Protein AF-A0A267GXV2-F1 (afdb_monomer)

Solvent-accessible surface area (backbone atoms only — not comparable to full-atom values): 11855 Å² total; per-residue (Å²): 134,83,80,83,82,77,79,74,72,78,73,69,56,73,48,75,49,72,76,32,53,48,30,60,59,38,65,66,30,45,84,87,48,94,64,80,47,69,50,35,26,52,68,91,84,60,95,64,67,27,27,25,36,36,41,34,26,44,63,86,37,47,73,81,52,65,47,65,36,37,34,42,35,37,40,15,23,95,86,63,39,78,36,57,37,31,38,44,43,67,56,37,55,90,31,26,37,51,48,77,44,62,49,78,67,42,74,47,96,87,57,31,30,25,42,80,49,68,46,56,66,28,24,48,32,43,61,57,84,44,68,66,50,38,44,52,34,40,50,56,49,59,73,66,72,72,64,96,84,43,79,88,49,61,87,48,39,55,66,45,47,70,74,39,58,68,56,76,59,38,43,21,45,39,40,35,43,37,48,96,87,50,74,52,73,53,75,43,71,37,30,58,31,82,68,95,71,57,59,78,66,78,73,80,80,128

InterPro domains:
  IPR008967 p53-like transcription factor, DNA-binding domain superfamily [SSF49417] (17-177)
  IPR037059 Rel homology domain (RHD), DNA-binding domain superfamily [G3DSA:2.60.40.340] (16-194)

Mean predicted aligned error: 10.22 Å

Structure (mmCIF, N/CA/C/O backbone):
data_AF-A0A267GXV2-F1
#
_entry.id   AF-A0A267GXV2-F1
#
loop_
_atom_site.group_PDB
_atom_site.id
_atom_site.type_symbol
_atom_site.label_atom_id
_atom_site.label_alt_id
_atom_site.label_comp_id
_atom_site.label_asym_id
_atom_site.label_entity_id
_atom_site.label_seq_id
_atom_site.pdbx_PDB_ins_code
_atom_site.Cartn_x
_atom_site.Cartn_y
_atom_site.Cartn_z
_atom_site.occupancy
_atom_site.B_iso_or_equiv
_atom_site.auth_seq_id
_atom_site.auth_comp_id
_atom_site.auth_asym_id
_atom_site.auth_atom_id
_atom_site.pdbx_PDB_model_num
ATOM 1 N N . CYS A 1 1 ? 51.799 -1.917 -23.546 1.00 37.25 1 CYS A N 1
ATOM 2 C CA . CYS A 1 1 ? 50.917 -1.245 -22.573 1.00 37.25 1 CYS A CA 1
ATOM 3 C C . CYS A 1 1 ? 49.484 -1.433 -23.043 1.00 37.25 1 CYS A C 1
ATOM 5 O O . CYS A 1 1 ? 49.212 -1.026 -24.169 1.00 37.25 1 CYS A O 1
ATOM 7 N N . PRO A 1 2 ? 48.624 -2.137 -22.291 1.00 32.97 2 PRO A N 1
ATOM 8 C CA . PRO A 1 2 ? 47.222 -2.269 -22.666 1.00 32.97 2 PRO A CA 1
ATOM 9 C C . PRO A 1 2 ? 46.494 -0.937 -22.406 1.00 32.97 2 PRO A C 1
ATOM 11 O O . PRO A 1 2 ? 46.961 -0.161 -21.571 1.00 32.97 2 PRO A O 1
ATOM 14 N N . PRO A 1 3 ? 45.395 -0.651 -23.123 1.00 39.22 3 PRO A N 1
ATOM 15 C CA . PRO A 1 3 ? 44.583 0.525 -22.860 1.00 39.22 3 PRO A CA 1
ATOM 16 C C . PRO A 1 3 ? 43.823 0.343 -21.544 1.00 39.22 3 PRO A C 1
ATOM 18 O O . PRO A 1 3 ? 43.366 -0.755 -21.219 1.00 39.22 3 PRO A O 1
ATOM 21 N N . ASP A 1 4 ? 43.722 1.435 -20.794 1.00 35.53 4 ASP A N 1
ATOM 22 C CA . ASP A 1 4 ? 43.032 1.523 -19.517 1.00 35.53 4 ASP A CA 1
ATOM 23 C C . ASP A 1 4 ? 41.589 1.029 -19.633 1.00 35.53 4 ASP A C 1
ATOM 25 O O . ASP A 1 4 ? 40.742 1.611 -20.312 1.00 35.53 4 ASP A O 1
ATOM 29 N N . ASN A 1 5 ? 41.320 -0.070 -18.937 1.00 35.38 5 ASN A N 1
ATOM 30 C CA . ASN A 1 5 ? 40.005 -0.665 -18.805 1.00 35.38 5 ASN A CA 1
ATOM 31 C C . ASN A 1 5 ? 39.211 0.178 -17.793 1.00 35.38 5 ASN A C 1
ATOM 33 O O . ASN A 1 5 ? 39.092 -0.175 -16.618 1.00 35.38 5 ASN A O 1
ATOM 37 N N . GLN A 1 6 ? 38.717 1.341 -18.228 1.00 33.53 6 GLN A N 1
ATOM 38 C CA . GLN A 1 6 ? 37.704 2.076 -17.479 1.00 33.53 6 GLN A CA 1
ATOM 39 C C . GLN A 1 6 ? 36.430 1.233 -17.487 1.00 33.53 6 GLN A C 1
ATOM 41 O O . GLN A 1 6 ? 35.645 1.247 -18.432 1.00 33.53 6 GLN A O 1
ATOM 46 N N . SER A 1 7 ? 36.250 0.468 -16.413 1.00 36.25 7 SER A N 1
ATOM 47 C CA . SER A 1 7 ? 34.971 -0.095 -16.008 1.00 36.25 7 SER A CA 1
ATOM 48 C C . SER A 1 7 ? 33.976 1.057 -15.833 1.00 36.25 7 SER A C 1
ATOM 50 O O . SER A 1 7 ? 33.805 1.574 -14.729 1.00 36.25 7 SER A O 1
ATOM 52 N N . MET A 1 8 ? 33.319 1.468 -16.920 1.00 31.91 8 MET A N 1
ATOM 53 C CA . MET A 1 8 ? 32.050 2.177 -16.840 1.00 31.91 8 MET A CA 1
ATOM 54 C C . MET A 1 8 ? 31.045 1.186 -16.262 1.00 31.91 8 MET A C 1
ATOM 56 O O . MET A 1 8 ? 30.417 0.411 -16.979 1.00 31.91 8 MET A O 1
ATOM 60 N N . THR A 1 9 ? 30.923 1.171 -14.939 1.00 40.56 9 THR A N 1
ATOM 61 C CA . THR A 1 9 ? 29.718 0.673 -14.294 1.00 40.56 9 THR A CA 1
ATOM 62 C C . THR A 1 9 ? 28.580 1.532 -14.828 1.00 40.56 9 THR A C 1
ATOM 64 O O . THR A 1 9 ? 28.422 2.681 -14.422 1.00 40.56 9 THR A O 1
ATOM 67 N N . ALA A 1 10 ? 27.824 1.010 -15.796 1.00 44.69 10 ALA A N 1
ATOM 68 C CA . ALA A 1 10 ? 26.543 1.584 -16.170 1.00 44.69 10 ALA A CA 1
ATOM 69 C C . ALA A 1 10 ? 25.700 1.614 -14.890 1.00 44.69 10 ALA A C 1
ATOM 71 O O . ALA A 1 10 ? 25.227 0.581 -14.416 1.00 44.69 10 ALA A O 1
ATOM 72 N N . GLN A 1 11 ? 25.623 2.778 -14.246 1.00 54.78 11 GLN A N 1
ATOM 73 C CA . GLN A 1 11 ? 24.769 2.965 -13.087 1.00 54.78 11 GLN A CA 1
ATOM 74 C C . GLN A 1 11 ? 23.338 2.835 -13.591 1.00 54.78 11 GLN A C 1
ATOM 76 O O . GLN A 1 11 ? 22.853 3.711 -14.298 1.00 54.78 11 GLN A O 1
ATOM 81 N N . CYS A 1 12 ? 22.686 1.723 -13.253 1.00 59.44 12 CYS A N 1
ATOM 82 C CA . CYS A 1 12 ? 21.272 1.517 -13.526 1.00 59.44 12 CYS A CA 1
ATOM 83 C C . CYS A 1 12 ? 20.484 2.663 -12.870 1.00 59.44 12 CYS A C 1
ATOM 85 O O . CYS A 1 12 ? 20.382 2.732 -11.641 1.00 59.44 12 CYS A O 1
ATOM 87 N N . GLN A 1 13 ? 19.980 3.599 -13.677 1.00 70.75 13 GLN A N 1
ATOM 88 C CA . GLN A 1 13 ? 19.189 4.727 -13.186 1.00 70.75 13 GLN A CA 1
ATOM 89 C C . GLN A 1 13 ? 17.736 4.282 -13.016 1.00 70.75 13 GLN A C 1
ATOM 91 O O . GLN A 1 13 ? 16.914 4.374 -13.928 1.00 70.75 13 GLN A O 1
ATOM 96 N N . LEU A 1 14 ? 17.427 3.753 -11.834 1.00 77.75 14 LEU A N 1
ATOM 97 C CA . LEU A 1 14 ? 16.064 3.448 -11.410 1.00 77.75 14 LEU A CA 1
ATOM 98 C C . LEU A 1 14 ? 15.396 4.691 -10.819 1.00 77.75 14 LEU A C 1
ATOM 100 O O . LEU A 1 14 ? 15.947 5.354 -9.942 1.00 77.75 14 LEU A O 1
ATOM 104 N N . SER A 1 15 ? 14.175 4.976 -11.262 1.00 83.19 15 SER A N 1
ATOM 105 C CA . SER A 1 15 ? 13.323 6.029 -10.716 1.00 83.19 15 SER A CA 1
ATOM 106 C C . SER A 1 15 ? 11.963 5.448 -10.353 1.00 83.19 15 SER A C 1
ATOM 108 O O . SER A 1 15 ? 11.255 4.929 -11.216 1.00 83.19 15 SER A O 1
ATOM 110 N N . ALA A 1 16 ? 11.595 5.541 -9.076 1.00 84.81 16 ALA A N 1
ATOM 111 C CA . ALA A 1 16 ? 10.280 5.155 -8.581 1.00 84.81 16 ALA A CA 1
ATOM 112 C C . ALA A 1 16 ? 9.486 6.394 -8.157 1.00 84.81 16 ALA A C 1
ATOM 114 O O . ALA A 1 16 ? 10.040 7.316 -7.552 1.00 84.81 16 ALA A O 1
ATOM 115 N N . SER A 1 17 ? 8.192 6.425 -8.461 1.00 85.62 17 SER A N 1
ATOM 116 C CA . SER A 1 17 ? 7.311 7.532 -8.089 1.00 85.62 17 SER A CA 1
ATOM 117 C C . SER A 1 17 ? 5.854 7.092 -7.975 1.00 85.62 17 SER A C 1
ATOM 119 O O . SER A 1 17 ? 5.443 6.066 -8.510 1.00 85.62 17 SER A O 1
ATOM 121 N N . ILE A 1 18 ? 5.046 7.887 -7.276 1.00 86.44 18 ILE A N 1
ATOM 122 C CA . ILE A 1 18 ? 3.590 7.714 -7.260 1.00 86.44 18 ILE A CA 1
ATOM 123 C C . ILE A 1 18 ? 3.015 8.586 -8.363 1.00 86.44 18 ILE A C 1
ATOM 125 O O . ILE A 1 18 ? 3.149 9.809 -8.315 1.00 86.44 18 ILE A O 1
ATOM 129 N N . VAL A 1 19 ? 2.371 7.949 -9.335 1.00 87.06 19 VAL A N 1
ATOM 130 C CA . VAL A 1 19 ? 1.716 8.621 -10.462 1.00 87.06 19 VAL A CA 1
ATOM 131 C C . VAL A 1 19 ? 0.350 9.138 -10.026 1.00 87.06 19 VAL A C 1
ATOM 133 O O . VAL A 1 19 ? 0.030 10.311 -10.214 1.00 87.06 19 VAL A O 1
ATOM 136 N N . ASP A 1 20 ? -0.419 8.278 -9.359 1.00 88.31 20 ASP A N 1
ATOM 137 C CA . ASP A 1 20 ? -1.758 8.589 -8.876 1.00 88.31 20 ASP A CA 1
ATOM 138 C C . ASP A 1 20 ? -1.802 8.464 -7.360 1.00 88.31 20 ASP A C 1
ATOM 140 O O . ASP A 1 20 ? -1.852 7.370 -6.800 1.00 88.31 20 ASP A O 1
ATOM 144 N N . GLN A 1 21 ? -1.776 9.612 -6.684 1.00 88.44 21 GLN A N 1
ATOM 145 C CA . GLN A 1 21 ? -1.881 9.679 -5.229 1.00 88.44 21 GLN A CA 1
ATOM 146 C C . GLN A 1 21 ? -3.287 9.261 -4.768 1.00 88.44 21 GLN A C 1
ATOM 148 O O . GLN A 1 21 ? -4.266 9.563 -5.454 1.00 88.44 21 GLN A O 1
ATOM 153 N N . PRO A 1 22 ? -3.428 8.639 -3.589 1.00 88.31 22 PRO A N 1
ATOM 154 C CA . PRO A 1 22 ? -4.712 8.327 -2.997 1.00 88.31 22 PRO A CA 1
ATOM 155 C C . PRO A 1 22 ? -5.517 9.582 -2.666 1.00 88.31 22 PRO A C 1
ATOM 157 O O . PRO A 1 22 ? -4.980 10.676 -2.416 1.00 88.31 22 PRO A O 1
ATOM 160 N N . GLN A 1 23 ? -6.836 9.394 -2.621 1.00 84.88 23 GLN A N 1
ATOM 161 C CA . GLN A 1 23 ? -7.760 10.387 -2.086 1.00 84.88 23 GLN A CA 1
ATOM 162 C C . GLN A 1 23 ? -7.294 10.866 -0.716 1.00 84.88 23 GLN A C 1
ATOM 164 O O . GLN A 1 23 ? -6.845 10.094 0.125 1.00 84.88 23 GLN A O 1
ATOM 169 N N . GLN A 1 24 ? -7.361 12.177 -0.517 1.00 73.62 24 GLN A N 1
ATOM 170 C CA . GLN A 1 24 ? -6.848 12.802 0.695 1.00 73.62 24 GLN A CA 1
ATOM 171 C C . GLN A 1 24 ? -7.706 12.438 1.909 1.00 73.62 24 GLN A C 1
ATOM 173 O O . GLN A 1 24 ? -7.170 12.266 2.996 1.00 73.62 24 GLN A O 1
ATOM 178 N N . GLU A 1 25 ? -9.008 12.270 1.689 1.00 77.62 25 GLU A N 1
ATOM 179 C CA . GLU A 1 25 ? -9.983 11.847 2.681 1.00 77.62 25 GLU A CA 1
ATOM 180 C C . GLU A 1 25 ? -10.439 10.425 2.375 1.00 77.62 25 GLU A C 1
ATOM 182 O O . GLU A 1 25 ? -11.005 10.148 1.318 1.00 77.62 25 GLU A O 1
ATOM 187 N N . TYR A 1 26 ? -10.194 9.516 3.312 1.00 82.44 26 TYR A N 1
ATOM 188 C CA . TYR A 1 26 ? -10.545 8.112 3.165 1.00 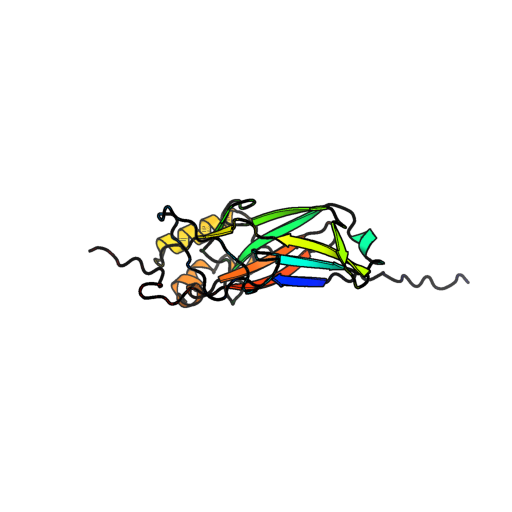82.44 26 TYR A CA 1
ATOM 189 C C . TYR A 1 26 ? -11.184 7.576 4.446 1.00 82.44 26 TYR A C 1
ATOM 191 O O . TYR A 1 26 ? -10.674 7.766 5.551 1.00 82.44 26 TYR A O 1
ATOM 199 N N . ARG A 1 27 ? -12.315 6.874 4.318 1.00 85.25 27 ARG A N 1
ATOM 200 C CA . ARG A 1 27 ? -12.990 6.265 5.469 1.00 85.25 27 ARG A CA 1
ATOM 201 C C . ARG A 1 27 ? -12.448 4.865 5.730 1.00 85.25 27 ARG A C 1
ATOM 203 O O . ARG A 1 27 ? -12.906 3.902 5.108 1.00 85.25 27 ARG A O 1
ATOM 210 N N . PHE A 1 28 ? -11.547 4.752 6.703 1.00 88.06 28 PHE A N 1
ATOM 211 C CA . PHE A 1 28 ? -11.125 3.462 7.246 1.00 88.06 28 PHE A CA 1
ATOM 212 C C . PHE A 1 28 ? -12.315 2.720 7.863 1.00 88.06 28 PHE A C 1
ATOM 214 O O . PHE A 1 28 ? -13.146 3.321 8.547 1.00 88.06 28 PHE A O 1
ATOM 221 N N . ARG A 1 29 ? -12.399 1.413 7.611 1.00 88.06 29 ARG A N 1
ATOM 222 C CA . ARG A 1 29 ? -13.487 0.555 8.105 1.00 88.06 29 ARG A CA 1
ATOM 223 C C . ARG A 1 29 ? -12.966 -0.421 9.143 1.00 88.06 29 ARG A C 1
ATOM 225 O O . ARG A 1 29 ? -11.837 -0.878 9.037 1.00 88.06 29 ARG A O 1
ATOM 232 N N . PHE A 1 30 ? -13.765 -0.783 10.131 1.00 86.88 30 PHE A N 1
ATOM 233 C CA . PHE A 1 30 ? -13.436 -1.907 11.001 1.00 86.88 30 PHE A CA 1
ATOM 234 C C . PHE A 1 30 ? -13.704 -3.234 10.290 1.00 86.88 30 PHE A C 1
ATOM 236 O O . PHE A 1 30 ? -14.631 -3.343 9.495 1.00 86.88 30 PHE A O 1
ATOM 243 N N . VAL A 1 31 ? -12.972 -4.282 10.673 1.00 82.44 31 VAL A N 1
ATOM 244 C CA . VAL A 1 31 ? -13.198 -5.665 10.198 1.00 82.44 31 VAL A CA 1
ATOM 245 C C . VAL A 1 31 ? -14.645 -6.129 10.409 1.00 82.44 31 VAL A C 1
ATOM 247 O O . VAL A 1 31 ? -15.168 -6.938 9.652 1.00 82.44 31 VAL A O 1
ATOM 250 N N . THR A 1 32 ? -15.302 -5.617 11.450 1.00 81.75 32 THR A N 1
ATOM 251 C CA . THR A 1 32 ? -16.696 -5.935 11.780 1.00 81.75 32 THR A CA 1
ATOM 252 C C . THR A 1 32 ? -17.707 -5.285 10.836 1.00 81.75 32 THR A C 1
ATOM 254 O O . THR A 1 32 ? -18.874 -5.675 10.835 1.00 81.75 32 THR A O 1
ATOM 257 N N . GLU A 1 33 ? -17.307 -4.275 10.062 1.00 80.62 33 GLU A N 1
ATOM 258 C CA . GLU A 1 33 ? -18.176 -3.647 9.071 1.00 80.62 33 GLU A CA 1
ATOM 259 C C . GLU A 1 33 ? -18.260 -4.533 7.820 1.00 80.62 33 GLU A C 1
ATOM 261 O O . GLU A 1 33 ? -17.251 -4.926 7.244 1.00 80.62 33 GLU A O 1
ATOM 266 N N . LYS A 1 34 ? -19.482 -4.830 7.358 1.00 71.38 34 LYS A N 1
ATOM 267 C CA . LYS A 1 34 ? -19.704 -5.630 6.136 1.00 71.38 34 LYS A CA 1
ATOM 268 C C . LYS A 1 34 ? -19.255 -4.911 4.855 1.00 71.38 34 LYS A C 1
ATOM 270 O O . LYS A 1 34 ? -19.074 -5.553 3.826 1.00 71.38 34 LYS A O 1
ATOM 275 N N . ALA A 1 35 ? -19.120 -3.585 4.904 1.00 70.31 35 ALA A N 1
ATOM 276 C CA . ALA A 1 35 ? -18.780 -2.749 3.761 1.00 70.31 35 ALA A CA 1
ATOM 277 C C . ALA A 1 35 ? -17.271 -2.485 3.684 1.00 70.31 35 ALA A C 1
ATOM 279 O O . ALA A 1 35 ? -16.639 -2.147 4.685 1.00 70.31 35 ALA A O 1
ATOM 280 N N . ARG A 1 36 ? -16.716 -2.557 2.469 1.00 79.50 36 ARG A N 1
ATOM 281 C CA . ARG A 1 36 ? -15.342 -2.140 2.164 1.00 79.50 36 ARG A CA 1
ATOM 282 C C . ARG A 1 36 ? -15.361 -0.739 1.555 1.00 79.50 36 ARG A C 1
ATOM 284 O O . ARG A 1 36 ? -16.130 -0.480 0.634 1.00 79.50 36 ARG A O 1
ATOM 291 N N . SER A 1 37 ? -14.521 0.159 2.063 1.00 83.06 37 SER A N 1
ATOM 292 C CA . SER A 1 37 ? -14.247 1.437 1.397 1.00 83.06 37 SER A CA 1
ATOM 293 C C . SER A 1 37 ? -13.128 1.202 0.386 1.00 83.06 37 SER A C 1
ATOM 295 O O . SER A 1 37 ? -11.997 0.976 0.795 1.00 83.06 37 SER A O 1
ATOM 297 N N . ILE A 1 38 ? -13.404 1.216 -0.915 1.00 89.06 38 ILE A N 1
ATOM 298 C CA . ILE A 1 38 ? -12.332 1.043 -1.907 1.00 89.06 38 ILE A CA 1
ATOM 299 C C . ILE A 1 38 ? -11.464 2.301 -1.954 1.00 89.06 38 ILE A C 1
ATOM 301 O O . ILE A 1 38 ? -11.973 3.422 -1.916 1.00 89.06 38 ILE A O 1
ATOM 305 N N . LEU A 1 39 ? -10.153 2.098 -1.982 1.00 88.62 39 LEU A N 1
ATOM 306 C CA . LEU A 1 39 ? -9.139 3.128 -2.091 1.00 88.62 39 LEU A CA 1
ATOM 307 C C . LEU A 1 39 ? -9.052 3.601 -3.543 1.00 88.62 39 LEU A C 1
ATOM 309 O O . LEU A 1 39 ? -8.704 2.836 -4.441 1.00 88.62 39 LEU A O 1
ATOM 313 N N . TYR A 1 40 ? -9.360 4.874 -3.759 1.00 88.69 40 TYR A N 1
ATOM 314 C CA . TYR A 1 40 ? -9.329 5.503 -5.075 1.00 88.69 40 TYR A CA 1
ATOM 315 C C . TYR A 1 40 ? -8.220 6.549 -5.169 1.00 88.69 40 TYR A C 1
ATOM 317 O O . TYR A 1 40 ? -7.723 7.042 -4.148 1.00 88.69 40 TYR A O 1
ATOM 325 N N . SER A 1 41 ? -7.847 6.901 -6.399 1.00 88.44 41 SER A N 1
ATOM 326 C CA . SER A 1 41 ? -6.943 8.021 -6.653 1.00 88.44 41 SER A CA 1
ATOM 327 C C . SER A 1 41 ? -7.623 9.369 -6.392 1.00 88.44 41 SER A C 1
ATOM 329 O O . SER A 1 41 ? -8.848 9.511 -6.416 1.00 88.44 41 SER A O 1
ATOM 331 N N . ARG A 1 42 ? -6.808 10.392 -6.125 1.00 84.75 42 ARG A N 1
ATOM 332 C CA . ARG A 1 42 ? -7.243 11.783 -5.953 1.00 84.75 42 ARG A CA 1
ATOM 333 C C . ARG A 1 42 ? -7.590 12.456 -7.277 1.00 84.75 42 ARG A C 1
ATOM 335 O O . ARG A 1 42 ? -8.192 13.524 -7.257 1.00 84.75 42 ARG A O 1
ATOM 342 N N . GLN A 1 43 ? -7.167 11.896 -8.409 1.00 78.94 43 GLN A N 1
ATOM 343 C CA . GLN A 1 43 ? -7.319 12.575 -9.686 1.00 78.94 43 GLN A CA 1
ATOM 344 C C . GLN A 1 43 ? -8.813 12.712 -10.038 1.00 78.94 43 GLN A C 1
ATOM 346 O O . GLN A 1 43 ? -9.502 11.703 -10.171 1.00 78.94 43 GLN A O 1
ATOM 351 N N . PRO A 1 44 ? -9.334 13.947 -10.181 1.00 55.25 44 PRO A N 1
ATOM 352 C CA . PRO A 1 44 ? -10.768 14.176 -10.354 1.00 55.25 44 PRO A CA 1
ATOM 353 C C . PRO A 1 44 ? -11.277 13.781 -11.750 1.00 55.25 44 PRO A C 1
ATOM 355 O O . PRO A 1 44 ? -12.470 13.549 -11.912 1.00 55.25 44 PRO A O 1
ATOM 358 N N . TYR A 1 45 ? -10.383 13.691 -12.745 1.00 56.50 45 TYR A N 1
ATOM 359 C CA . TYR A 1 45 ? -10.717 13.423 -14.148 1.00 56.50 45 TYR A CA 1
ATOM 360 C C . TYR A 1 45 ? -9.586 12.677 -14.877 1.00 56.50 45 TYR A C 1
ATOM 362 O O . TYR A 1 45 ? -8.967 13.233 -15.782 1.00 56.50 45 TYR A O 1
ATOM 370 N N . ASN A 1 46 ? -9.282 11.431 -14.502 1.00 47.22 46 ASN A N 1
ATOM 371 C CA . ASN A 1 46 ? -8.331 10.623 -15.274 1.00 47.22 46 ASN A CA 1
ATOM 372 C C . ASN A 1 46 ? -8.720 9.139 -15.379 1.00 47.22 46 ASN A C 1
ATOM 374 O O . ASN A 1 46 ? -9.571 8.640 -14.644 1.00 47.22 46 ASN A O 1
ATOM 378 N N . ARG A 1 47 ? -8.101 8.464 -16.356 1.00 55.41 47 ARG A N 1
ATOM 379 C CA . ARG A 1 47 ? -8.358 7.095 -16.831 1.00 55.41 47 ARG A CA 1
ATOM 380 C C . ARG A 1 47 ? -8.065 5.999 -15.799 1.00 55.41 47 ARG A C 1
ATOM 382 O O . ARG A 1 47 ? -8.649 4.927 -15.927 1.00 55.41 47 ARG A O 1
ATOM 389 N N . SER A 1 48 ? -7.215 6.251 -14.797 1.00 58.66 48 SER A N 1
ATOM 390 C CA . SER A 1 48 ? -6.975 5.302 -13.702 1.00 58.66 48 SER A CA 1
ATOM 391 C C . SER A 1 48 ? -7.739 5.713 -12.443 1.00 58.66 48 SER A C 1
ATOM 393 O O . SER A 1 48 ? -7.523 6.770 -11.846 1.00 58.66 48 SER A O 1
ATOM 395 N N . LYS A 1 49 ? -8.676 4.850 -12.046 1.00 81.62 49 LYS A N 1
ATOM 396 C CA . LYS A 1 49 ? -9.531 5.022 -10.863 1.00 81.62 49 LYS A CA 1
ATOM 397 C C . LYS A 1 49 ? -8.756 4.780 -9.556 1.00 81.62 49 LYS A C 1
ATOM 399 O O . LYS A 1 49 ? -9.249 5.104 -8.475 1.00 81.62 49 LYS A O 1
ATOM 404 N N . TYR A 1 50 ? -7.571 4.180 -9.642 1.00 88.44 50 TYR A N 1
ATOM 405 C CA . TYR A 1 50 ? -6.865 3.572 -8.520 1.00 88.44 50 TYR A CA 1
ATOM 406 C C . TYR A 1 50 ? -5.539 4.268 -8.234 1.00 88.44 50 TYR A C 1
ATOM 408 O O . TYR A 1 50 ? -5.014 5.016 -9.050 1.00 88.44 50 TYR A O 1
ATOM 416 N N . VAL A 1 51 ? -5.015 4.032 -7.033 1.00 88.94 51 VAL A N 1
ATOM 417 C CA . VAL A 1 51 ? -3.676 4.490 -6.656 1.00 88.94 51 VAL A CA 1
ATOM 418 C C . VAL A 1 51 ? -2.657 3.746 -7.501 1.00 88.94 51 VAL A C 1
ATOM 420 O O . VAL A 1 51 ? -2.659 2.513 -7.507 1.00 88.94 51 VAL A O 1
ATOM 423 N N . THR A 1 52 ? -1.781 4.496 -8.160 1.00 89.69 52 THR A N 1
ATOM 424 C CA . THR A 1 52 ? -0.839 3.953 -9.136 1.00 89.69 52 THR A CA 1
ATOM 425 C C . THR A 1 52 ? 0.569 4.406 -8.812 1.00 89.69 52 THR A C 1
ATOM 427 O O . THR A 1 52 ? 0.846 5.605 -8.701 1.00 89.69 52 THR A O 1
ATOM 430 N N . ALA A 1 53 ? 1.474 3.444 -8.694 1.00 89.44 53 ALA A N 1
ATOM 431 C CA . ALA A 1 53 ? 2.901 3.688 -8.598 1.00 89.44 53 ALA A CA 1
ATOM 432 C C . ALA A 1 53 ? 3.611 3.302 -9.894 1.00 89.44 53 ALA A C 1
ATOM 434 O O . ALA A 1 53 ? 3.188 2.385 -10.594 1.00 89.44 53 ALA A O 1
ATOM 435 N N . CYS A 1 54 ? 4.706 3.986 -10.191 1.00 88.44 54 CYS A N 1
ATOM 436 C CA . CYS A 1 54 ? 5.552 3.731 -11.340 1.00 88.44 54 CYS A CA 1
ATOM 437 C C . CYS A 1 54 ? 6.965 3.395 -10.880 1.00 88.44 54 CYS A C 1
ATOM 439 O O . CYS A 1 54 ? 7.536 4.093 -10.041 1.00 88.44 54 CYS A O 1
ATOM 441 N N . LEU A 1 55 ? 7.532 2.351 -11.474 1.00 87.81 55 LEU A N 1
ATOM 442 C CA . LEU A 1 55 ? 8.970 2.143 -11.528 1.00 87.81 55 LEU A CA 1
ATOM 443 C C . LEU A 1 55 ? 9.407 2.339 -12.976 1.00 87.81 55 LEU A C 1
ATOM 445 O O . LEU A 1 55 ? 8.862 1.704 -13.875 1.00 87.81 55 LEU A O 1
ATOM 449 N N . SER A 1 56 ? 10.382 3.205 -13.205 1.00 87.25 56 SER A N 1
ATOM 450 C CA . SER A 1 56 ? 10.886 3.533 -14.534 1.00 87.25 56 SER A CA 1
ATOM 451 C C . SER A 1 56 ? 12.406 3.542 -14.566 1.00 87.25 56 SER A C 1
ATOM 453 O O . SER A 1 56 ? 13.068 3.770 -13.553 1.00 87.25 56 SER A O 1
ATOM 455 N N . THR A 1 57 ? 12.960 3.299 -15.744 1.00 85.44 57 THR A N 1
ATOM 456 C CA . THR A 1 57 ? 14.389 3.411 -16.017 1.00 85.44 57 THR A CA 1
ATOM 457 C C . THR A 1 57 ? 14.606 3.887 -17.451 1.00 85.44 57 THR A C 1
ATOM 459 O O . THR A 1 57 ? 13.671 3.892 -18.260 1.00 85.44 57 THR A O 1
ATOM 462 N N . ASP A 1 58 ? 15.821 4.319 -17.776 1.00 86.06 58 ASP A N 1
ATOM 463 C CA . ASP A 1 58 ? 16.170 4.640 -19.156 1.00 86.06 58 ASP A CA 1
ATOM 464 C C . ASP A 1 58 ? 16.271 3.365 -20.021 1.00 86.06 58 ASP A C 1
ATOM 466 O O . ASP A 1 58 ? 16.431 2.243 -19.533 1.00 86.06 58 ASP A O 1
ATOM 470 N N . ALA A 1 59 ? 16.149 3.519 -21.341 1.00 80.94 59 ALA A N 1
ATOM 471 C CA . ALA A 1 59 ? 16.193 2.381 -22.261 1.00 80.94 59 ALA A CA 1
ATOM 472 C C . ALA A 1 59 ? 17.539 1.629 -22.220 1.00 80.94 59 ALA A C 1
ATOM 474 O O . ALA A 1 59 ? 17.580 0.425 -22.464 1.00 80.94 59 ALA A O 1
ATOM 475 N N . ALA A 1 60 ? 18.631 2.326 -21.884 1.00 80.81 60 ALA A N 1
ATOM 476 C CA . ALA A 1 60 ? 19.961 1.739 -21.754 1.00 80.81 60 ALA A CA 1
ATOM 477 C C . ALA A 1 60 ? 20.079 0.829 -20.520 1.00 80.81 60 ALA A C 1
ATOM 479 O O . ALA A 1 60 ? 20.776 -0.185 -20.572 1.00 80.81 60 ALA A O 1
ATOM 480 N N . SER A 1 61 ? 19.375 1.159 -19.435 1.00 78.69 61 SER A N 1
ATOM 481 C CA . SER A 1 61 ? 19.381 0.399 -18.186 1.00 78.69 61 SER A CA 1
ATOM 482 C C . SER A 1 61 ? 18.317 -0.703 -18.144 1.00 78.69 61 SER A C 1
ATOM 484 O O . SER A 1 61 ? 18.399 -1.611 -17.314 1.00 78.69 61 SER A O 1
ATOM 486 N N . ALA A 1 62 ? 17.336 -0.658 -19.050 1.00 75.94 62 ALA A N 1
ATOM 487 C CA . ALA A 1 62 ? 16.258 -1.639 -19.168 1.00 75.94 62 ALA A CA 1
ATOM 488 C C . ALA A 1 62 ? 16.721 -3.109 -19.170 1.00 75.94 62 ALA A C 1
ATOM 490 O O . ALA A 1 62 ? 16.110 -3.916 -18.463 1.00 75.94 62 ALA A O 1
ATOM 491 N N . PRO A 1 63 ? 17.796 -3.495 -19.893 1.00 74.25 63 PRO A N 1
ATOM 492 C CA . PRO A 1 63 ? 18.254 -4.882 -19.911 1.00 74.25 63 PRO A CA 1
ATOM 493 C C . PRO A 1 63 ? 18.755 -5.383 -18.548 1.00 74.25 63 PRO A C 1
ATOM 495 O O . PRO A 1 63 ? 18.716 -6.583 -18.296 1.00 74.25 63 PRO A O 1
ATOM 498 N N . TYR A 1 64 ? 19.186 -4.494 -17.645 1.00 70.31 64 TYR A N 1
ATOM 499 C CA . TYR A 1 64 ? 19.659 -4.880 -16.306 1.00 70.31 64 TYR A CA 1
ATOM 500 C C . TYR A 1 64 ? 18.519 -5.178 -15.325 1.00 70.31 64 TYR A C 1
ATOM 502 O O . TYR A 1 64 ? 18.754 -5.741 -14.259 1.00 70.31 64 TYR A O 1
ATOM 510 N N . LEU A 1 65 ? 17.281 -4.840 -15.694 1.00 70.38 65 LEU A N 1
ATOM 511 C CA . LEU A 1 65 ? 16.074 -5.154 -14.929 1.00 70.38 65 LEU A CA 1
ATOM 512 C C . LEU A 1 65 ? 15.334 -6.375 -15.485 1.00 70.38 65 LEU A C 1
ATOM 514 O O . LEU A 1 65 ? 14.176 -6.588 -15.132 1.00 70.38 65 LEU A O 1
ATOM 518 N N . GLN A 1 66 ? 15.975 -7.165 -16.355 1.00 66.06 66 GLN A N 1
ATOM 519 C CA . GLN A 1 66 ? 15.377 -8.371 -16.927 1.00 66.06 66 GLN A CA 1
ATOM 520 C C . GLN A 1 66 ? 14.944 -9.353 -15.831 1.00 66.06 66 GLN A C 1
ATO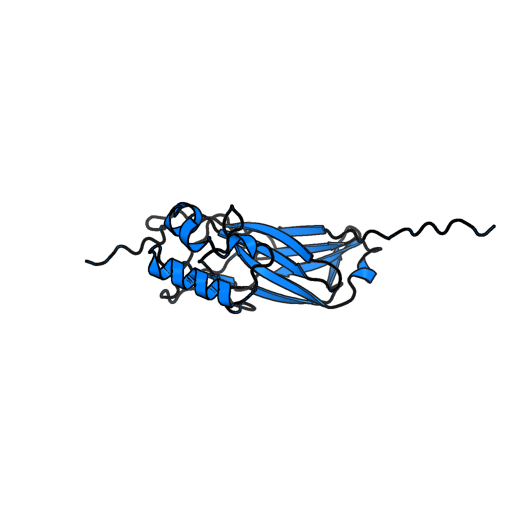M 522 O O . GLN A 1 66 ? 15.742 -9.783 -14.994 1.00 66.06 66 GLN A O 1
ATOM 527 N N . GLY A 1 67 ? 13.661 -9.716 -15.865 1.00 73.50 67 GLY A N 1
ATOM 528 C CA . GLY A 1 67 ? 13.031 -10.662 -14.952 1.00 73.50 67 GLY A CA 1
ATOM 529 C C . GLY A 1 67 ? 11.803 -10.090 -14.248 1.00 73.50 67 GLY A C 1
ATOM 530 O O . GLY A 1 67 ? 11.281 -9.027 -14.591 1.00 73.50 67 GLY A O 1
ATOM 531 N N . SER A 1 68 ? 11.353 -10.823 -13.231 1.00 82.94 68 SER A N 1
ATOM 532 C CA . SER A 1 68 ? 10.164 -10.464 -12.474 1.00 82.94 68 SER A CA 1
ATOM 533 C C . SER A 1 68 ? 10.488 -9.485 -11.342 1.00 82.94 68 SER A C 1
ATOM 535 O O . SER A 1 68 ? 11.306 -9.794 -10.470 1.00 82.94 68 SER A O 1
ATOM 537 N N . ILE A 1 69 ? 9.790 -8.360 -11.297 1.00 86.19 69 ILE A N 1
ATOM 538 C CA . ILE A 1 69 ? 9.798 -7.389 -10.207 1.00 86.19 69 ILE A CA 1
ATOM 539 C C . ILE A 1 69 ? 8.703 -7.770 -9.218 1.00 86.19 69 ILE A C 1
ATOM 541 O O . ILE A 1 69 ? 7.528 -7.874 -9.575 1.00 86.19 69 ILE A O 1
ATOM 545 N N . SER A 1 70 ? 9.090 -7.980 -7.965 1.00 89.12 70 SER A N 1
ATOM 546 C CA . SER A 1 70 ? 8.132 -8.175 -6.878 1.00 89.12 70 SER A CA 1
ATOM 547 C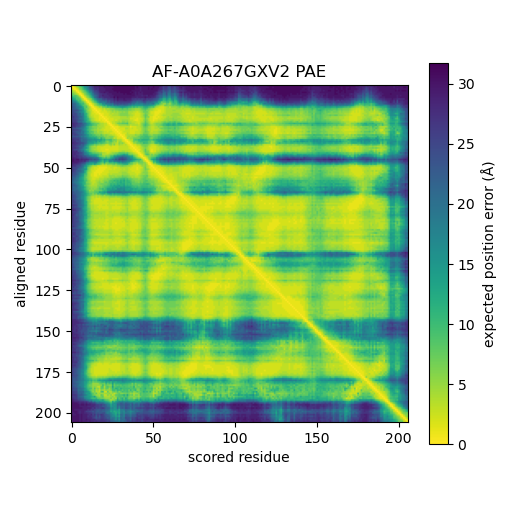 C . SER A 1 70 ? 7.838 -6.833 -6.231 1.00 89.12 70 SER A C 1
ATOM 549 O O . SER A 1 70 ? 8.737 -6.019 -6.039 1.00 89.12 70 SER A O 1
ATOM 551 N N . VAL A 1 71 ? 6.579 -6.582 -5.910 1.00 89.75 71 VAL A N 1
ATOM 552 C CA . VAL A 1 71 ? 6.127 -5.318 -5.342 1.00 89.75 71 VAL A CA 1
ATOM 553 C C . VAL A 1 71 ? 5.380 -5.605 -4.068 1.00 89.75 71 VAL A C 1
ATOM 555 O O . VAL A 1 71 ? 4.391 -6.336 -4.075 1.00 89.75 71 VAL A O 1
ATOM 558 N N . THR A 1 72 ? 5.845 -4.988 -2.995 1.00 90.69 72 THR A N 1
ATOM 559 C CA . THR A 1 72 ? 5.218 -5.070 -1.687 1.00 90.69 72 THR A CA 1
ATOM 560 C C . THR A 1 72 ? 4.711 -3.688 -1.322 1.00 90.69 72 THR A C 1
ATOM 562 O O . THR A 1 72 ? 5.453 -2.710 -1.402 1.00 90.69 72 THR A O 1
ATOM 565 N N . VAL A 1 73 ? 3.448 -3.591 -0.915 1.00 91.19 73 VAL A N 1
ATOM 566 C CA . VAL A 1 73 ? 2.900 -2.356 -0.351 1.00 91.19 73 VAL A CA 1
ATOM 567 C C . VAL A 1 73 ? 2.448 -2.630 1.070 1.00 91.19 73 VAL A C 1
ATOM 569 O O . VAL A 1 73 ? 1.805 -3.646 1.343 1.00 91.19 73 VAL A O 1
ATOM 572 N N . SER A 1 74 ? 2.793 -1.731 1.985 1.00 89.44 74 SER A N 1
ATOM 573 C CA . SER A 1 74 ? 2.450 -1.823 3.402 1.00 89.44 74 SER A CA 1
ATOM 574 C C . SER A 1 74 ? 1.935 -0.499 3.940 1.00 89.44 74 SER A C 1
ATOM 576 O O . SER A 1 74 ? 2.277 0.571 3.451 1.00 89.44 74 SER A O 1
ATOM 578 N N . THR A 1 75 ? 1.125 -0.579 4.988 1.00 90.06 75 THR A N 1
ATOM 579 C CA . THR A 1 75 ? 0.689 0.569 5.778 1.00 90.06 75 THR A CA 1
ATOM 580 C C . THR A 1 75 ? 1.730 0.902 6.850 1.00 90.06 75 THR A C 1
ATOM 582 O O . THR A 1 75 ? 2.121 0.033 7.638 1.00 90.06 75 THR A O 1
ATOM 585 N N . VAL A 1 76 ? 2.160 2.161 6.898 1.00 87.44 76 VAL A N 1
ATOM 586 C CA . VAL A 1 76 ? 3.124 2.707 7.868 1.00 87.44 76 VAL A CA 1
ATOM 587 C C . VAL A 1 76 ? 2.626 4.033 8.466 1.00 87.44 76 VAL A C 1
ATOM 589 O O . VAL A 1 76 ? 1.651 4.602 7.971 1.00 87.44 76 VAL A O 1
ATOM 592 N N . SER A 1 77 ? 3.209 4.500 9.570 1.00 86.00 77 SER A N 1
ATOM 593 C CA . SER A 1 77 ? 2.974 5.855 10.096 1.00 86.00 77 SER A CA 1
ATOM 594 C C . SER A 1 77 ? 3.840 6.893 9.384 1.00 86.00 77 SER A C 1
ATOM 596 O O . SER A 1 77 ? 4.705 6.548 8.585 1.00 86.00 77 SER A O 1
ATOM 598 N N . SER A 1 78 ? 3.651 8.171 9.729 1.00 82.19 78 SER A N 1
ATOM 599 C CA . SER A 1 78 ? 4.529 9.271 9.301 1.00 82.19 78 SER A CA 1
ATOM 600 C C . SER A 1 78 ? 5.993 9.086 9.705 1.00 82.19 78 SER A C 1
ATOM 602 O O . SER A 1 78 ? 6.880 9.608 9.045 1.00 82.19 78 SER A O 1
ATOM 604 N N . GLU A 1 79 ? 6.240 8.330 10.777 1.00 79.12 79 GLU A N 1
ATOM 605 C CA . GLU A 1 79 ? 7.579 8.000 11.281 1.00 79.12 79 GLU A CA 1
ATOM 606 C C . GLU A 1 79 ? 8.117 6.694 10.668 1.00 79.12 79 GLU A C 1
ATOM 608 O O . GLU A 1 79 ? 9.067 6.100 11.176 1.00 79.12 79 GLU A O 1
ATOM 613 N N . GLY A 1 80 ? 7.443 6.170 9.640 1.00 76.62 80 GLY A N 1
ATOM 614 C CA . GLY A 1 80 ? 7.749 4.899 8.991 1.00 76.62 80 GLY A CA 1
ATOM 615 C C . GLY A 1 80 ? 7.311 3.658 9.777 1.00 76.62 80 GLY A C 1
ATOM 616 O O . GLY A 1 80 ? 7.313 2.558 9.237 1.00 76.62 80 GLY A O 1
ATOM 617 N N . LEU A 1 81 ? 6.881 3.764 11.037 1.00 80.56 81 LEU A N 1
ATOM 618 C CA . LEU A 1 81 ? 6.545 2.589 11.854 1.00 80.56 81 LEU A CA 1
ATOM 619 C C . LEU A 1 81 ? 5.438 1.750 11.217 1.00 80.56 81 LEU A C 1
ATOM 621 O O . LEU A 1 81 ? 4.458 2.291 10.715 1.00 80.56 81 LEU A O 1
ATOM 625 N N . ILE A 1 82 ? 5.533 0.423 11.334 1.00 83.69 82 ILE A N 1
ATOM 626 C CA . ILE A 1 82 ? 4.471 -0.488 10.892 1.00 83.69 82 ILE A CA 1
ATOM 627 C C . ILE A 1 82 ? 3.114 -0.031 11.436 1.00 83.69 82 ILE A C 1
ATOM 629 O O . ILE A 1 82 ? 2.946 0.138 12.645 1.00 83.69 82 ILE A O 1
ATOM 633 N N . HIS A 1 83 ? 2.145 0.217 10.558 1.00 88.38 83 HIS A N 1
ATOM 634 C CA . HIS A 1 83 ? 0.842 0.695 10.999 1.00 88.38 83 HIS A CA 1
ATOM 635 C C . HIS A 1 83 ? -0.029 -0.492 11.442 1.00 88.38 83 HIS A C 1
ATOM 637 O O . HIS A 1 83 ? -0.048 -1.525 10.764 1.00 88.38 83 HIS A O 1
ATOM 643 N N . PRO A 1 84 ? -0.783 -0.378 12.553 1.00 88.00 84 PRO A N 1
ATOM 644 C CA . PRO A 1 84 ? -1.688 -1.441 13.001 1.00 88.00 84 PRO A CA 1
ATOM 645 C C . PRO A 1 84 ? -2.904 -1.622 12.082 1.00 88.00 84 PRO A C 1
ATOM 647 O O . PRO A 1 84 ? -3.578 -2.647 12.135 1.00 88.00 84 PRO A O 1
ATOM 650 N N . TYR A 1 85 ? -3.210 -0.622 11.253 1.00 91.31 85 TYR A N 1
ATOM 651 C CA . TYR A 1 85 ? -4.217 -0.749 10.191 1.00 91.31 85 TYR A CA 1
ATOM 652 C C . TYR A 1 85 ? -3.620 -1.522 9.031 1.00 91.31 85 TYR A C 1
ATOM 654 O O . TYR A 1 85 ? -2.418 -1.442 8.800 1.00 91.31 85 TYR A O 1
ATOM 662 N N . PHE A 1 86 ? -4.445 -2.239 8.284 1.00 90.88 86 PHE A N 1
ATOM 663 C CA . PHE A 1 86 ? -3.947 -3.200 7.311 1.00 90.88 86 PHE A CA 1
ATOM 664 C C . PHE A 1 86 ? -4.799 -3.239 6.049 1.00 90.88 86 PHE A C 1
ATOM 666 O O . PHE A 1 86 ? -5.984 -2.901 6.079 1.00 90.88 86 PHE A O 1
ATOM 673 N N . MET A 1 87 ? -4.183 -3.637 4.937 1.00 92.25 87 MET A N 1
ATOM 674 C CA . MET A 1 87 ? -4.852 -3.692 3.640 1.00 92.25 87 MET A CA 1
ATOM 675 C C . MET A 1 87 ? -5.594 -5.007 3.433 1.00 92.25 87 MET A C 1
ATOM 677 O O . MET A 1 87 ? -5.141 -6.077 3.835 1.00 92.25 87 MET A O 1
ATOM 681 N N . VAL A 1 88 ? -6.739 -4.924 2.772 1.00 92.00 88 VAL A N 1
ATOM 682 C CA . VAL A 1 88 ? -7.555 -6.061 2.352 1.00 92.00 88 VAL A CA 1
ATOM 683 C C . VAL A 1 88 ? -8.011 -5.822 0.922 1.00 92.00 88 VAL A C 1
ATOM 685 O O . VAL A 1 88 ? -8.321 -4.691 0.560 1.00 92.00 88 VAL A O 1
ATOM 688 N N . GLY A 1 89 ? -8.076 -6.870 0.112 1.00 92.12 89 GLY A N 1
ATOM 689 C CA . GLY A 1 89 ? -8.382 -6.716 -1.305 1.00 92.12 89 GLY A CA 1
ATOM 690 C C . GLY A 1 89 ? -7.661 -7.730 -2.171 1.00 92.12 89 GLY A C 1
ATOM 691 O O . GLY A 1 89 ? -7.039 -8.666 -1.661 1.00 92.12 89 GLY A O 1
ATOM 692 N N . SER A 1 90 ? -7.748 -7.529 -3.482 1.00 91.69 90 SER A N 1
ATOM 693 C CA . SER A 1 90 ? -7.011 -8.334 -4.455 1.00 91.69 90 SER A CA 1
ATOM 694 C C . SER A 1 90 ? -5.500 -8.199 -4.250 1.00 91.69 90 SER A C 1
ATOM 696 O O . SER A 1 90 ? -4.991 -7.100 -4.049 1.00 91.69 90 SER A O 1
ATOM 698 N N . GLY A 1 91 ? -4.772 -9.317 -4.261 1.00 90.56 91 GLY A N 1
ATOM 699 C CA . GLY A 1 91 ? -3.323 -9.325 -4.030 1.00 90.56 91 GLY A CA 1
ATOM 700 C C . GLY A 1 91 ? -2.898 -8.987 -2.596 1.00 90.56 91 GLY A C 1
ATOM 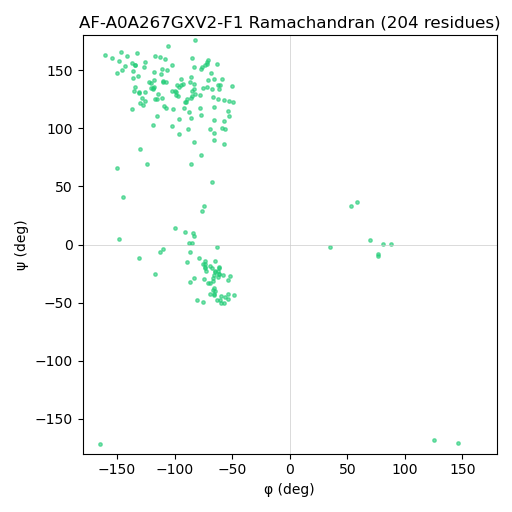701 O O . GLY A 1 91 ? -1.702 -8.904 -2.328 1.00 90.56 91 GLY A O 1
ATOM 702 N N . CYS A 1 92 ? -3.835 -8.798 -1.657 1.00 91.25 92 CYS A N 1
ATOM 703 C CA . CYS A 1 92 ? -3.501 -8.616 -0.249 1.00 91.25 92 CYS A CA 1
ATOM 704 C C . CYS A 1 92 ? -3.442 -9.944 0.500 1.00 91.25 92 CYS A C 1
ATOM 706 O O . CYS A 1 92 ? -4.434 -10.664 0.593 1.00 91.25 92 CYS A O 1
ATOM 708 N N . GLU A 1 93 ? -2.308 -10.195 1.143 1.00 86.88 93 GLU A N 1
ATOM 709 C CA . GLU A 1 93 ? -2.118 -11.293 2.079 1.00 86.88 93 GLU A CA 1
ATOM 710 C C . GLU A 1 93 ? -1.610 -10.730 3.408 1.00 86.88 93 GLU A C 1
ATOM 712 O O . GLU A 1 93 ? -0.694 -9.907 3.450 1.00 86.88 93 GLU A O 1
ATOM 717 N N . ASN A 1 94 ? -2.237 -11.137 4.513 1.00 84.62 94 ASN A N 1
ATOM 718 C CA . ASN A 1 94 ? -1.842 -10.733 5.864 1.00 84.62 94 ASN A CA 1
ATOM 719 C C . ASN A 1 94 ? -1.719 -9.208 6.087 1.00 84.62 94 ASN A C 1
ATOM 721 O O . ASN A 1 94 ? -0.897 -8.718 6.868 1.00 84.62 94 ASN A O 1
ATOM 725 N N . GLY A 1 95 ? -2.554 -8.427 5.401 1.00 87.62 95 GLY A N 1
ATOM 726 C CA . GLY A 1 95 ? -2.549 -6.975 5.542 1.00 87.62 95 GLY A CA 1
ATOM 727 C C . GLY A 1 95 ? -1.585 -6.225 4.623 1.00 87.62 95 GLY A C 1
ATOM 728 O O . GLY A 1 95 ? -1.487 -5.002 4.736 1.00 87.62 95 GLY A O 1
ATOM 729 N N . ILE A 1 96 ? -0.846 -6.944 3.776 1.00 89.75 96 ILE A N 1
ATOM 730 C CA . ILE A 1 96 ? 0.183 -6.438 2.860 1.00 89.75 96 ILE A CA 1
ATOM 731 C C . ILE A 1 96 ? -0.264 -6.743 1.436 1.00 89.75 96 ILE A C 1
ATOM 733 O O . ILE A 1 96 ? -0.699 -7.855 1.162 1.00 89.75 96 ILE A O 1
ATOM 737 N N . PHE A 1 97 ? -0.145 -5.786 0.523 1.00 92.56 97 PHE A N 1
ATOM 738 C CA . PHE A 1 97 ? -0.329 -6.065 -0.899 1.00 92.56 97 PHE A CA 1
ATOM 739 C C . PHE A 1 97 ? 0.964 -6.626 -1.483 1.00 92.56 97 PHE A C 1
ATOM 741 O O . PHE A 1 97 ? 2.038 -6.072 -1.243 1.00 92.56 97 PHE A O 1
ATOM 748 N N . ARG A 1 98 ? 0.848 -7.696 -2.266 1.00 91.69 98 ARG A N 1
ATOM 749 C CA . ARG A 1 98 ? 1.954 -8.364 -2.945 1.00 91.69 98 ARG A CA 1
ATOM 750 C C . ARG A 1 98 ? 1.591 -8.554 -4.411 1.00 91.69 98 ARG A C 1
ATOM 752 O O . ARG A 1 98 ? 0.596 -9.196 -4.736 1.00 91.69 98 ARG A O 1
ATOM 759 N N . GLY A 1 99 ? 2.417 -8.009 -5.291 1.00 90.62 99 GLY A N 1
ATOM 760 C CA . GLY A 1 99 ? 2.306 -8.189 -6.733 1.00 90.62 99 GLY A CA 1
ATOM 761 C C . GLY A 1 99 ? 3.622 -8.676 -7.318 1.00 90.62 99 GLY A C 1
ATOM 762 O O . GLY A 1 99 ? 4.690 -8.399 -6.779 1.00 90.62 99 GLY A O 1
ATOM 763 N N . ARG A 1 100 ? 3.554 -9.395 -8.434 1.00 90.62 100 ARG A N 1
ATOM 764 C CA . ARG A 1 100 ? 4.727 -9.790 -9.213 1.00 90.62 100 ARG A CA 1
ATOM 765 C C . ARG A 1 100 ? 4.469 -9.450 -10.670 1.00 90.62 100 ARG A C 1
ATOM 767 O O . ARG A 1 100 ? 3.411 -9.787 -11.192 1.00 90.62 100 ARG A O 1
ATOM 774 N N . TYR A 1 101 ? 5.423 -8.775 -11.290 1.00 88.44 101 TYR A N 1
ATOM 775 C CA . TYR A 1 101 ? 5.282 -8.195 -12.619 1.00 88.44 101 TYR A CA 1
ATOM 776 C C . TYR A 1 101 ? 6.530 -8.466 -13.449 1.00 88.44 101 TYR A C 1
ATOM 778 O O . TYR A 1 101 ? 7.621 -8.527 -12.898 1.00 88.44 101 TYR A O 1
ATOM 786 N N . GLU A 1 102 ? 6.392 -8.590 -14.763 1.00 82.94 102 GLU A N 1
ATOM 787 C CA . GLU A 1 102 ? 7.527 -8.783 -15.674 1.00 82.94 102 GLU A CA 1
ATOM 788 C C . GLU A 1 102 ? 8.000 -7.441 -16.2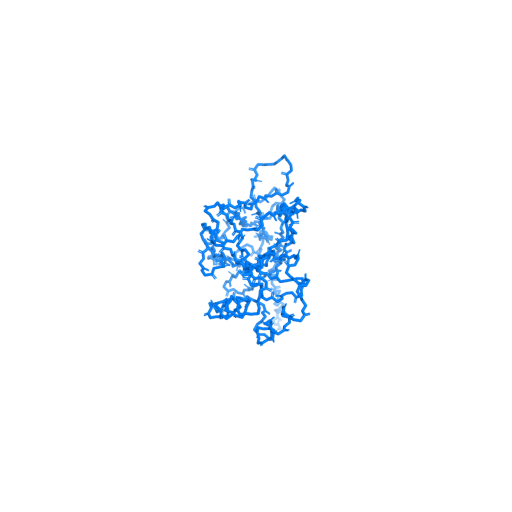54 1.00 82.94 102 GLU A C 1
ATOM 790 O O . GLU A 1 102 ? 7.190 -6.561 -16.560 1.00 82.94 102 GLU A O 1
ATOM 795 N N . MET A 1 103 ? 9.313 -7.278 -16.422 1.00 74.12 103 MET A N 1
ATOM 796 C CA . MET A 1 103 ? 9.919 -6.066 -16.984 1.00 74.12 103 MET A CA 1
ATOM 797 C C . MET A 1 103 ? 10.507 -6.325 -18.389 1.00 74.12 103 MET A C 1
ATOM 799 O O . MET A 1 103 ? 11.145 -7.362 -18.578 1.00 74.12 103 MET A O 1
ATOM 803 N N . PRO A 1 104 ? 10.386 -5.395 -19.365 1.00 72.25 104 PRO A N 1
ATOM 804 C CA . PRO A 1 104 ? 9.603 -4.159 -19.342 1.00 72.25 104 PRO A CA 1
ATOM 805 C C . PRO A 1 104 ? 8.124 -4.394 -19.670 1.00 72.25 104 PRO A C 1
ATOM 807 O O . PRO A 1 104 ? 7.795 -4.996 -20.687 1.00 72.25 104 PRO A O 1
ATOM 810 N N . SER A 1 105 ? 7.228 -3.867 -18.830 1.00 68.94 105 SER A N 1
ATOM 811 C CA . SER A 1 105 ? 5.783 -3.913 -19.096 1.00 68.94 105 SER A CA 1
ATOM 812 C C . SER A 1 105 ? 5.322 -2.781 -20.024 1.00 68.94 105 SER A C 1
ATOM 814 O O . SER A 1 105 ? 4.333 -2.939 -20.735 1.00 68.94 105 SER A O 1
ATOM 816 N N . LEU A 1 106 ? 6.005 -1.628 -20.014 1.00 80.19 106 LEU A N 1
ATOM 817 C CA . LEU A 1 106 ? 5.590 -0.413 -20.724 1.00 80.19 106 LEU A CA 1
ATOM 818 C C . LEU A 1 106 ? 6.792 0.381 -21.256 1.00 80.19 106 LEU A C 1
ATOM 820 O O . LEU A 1 106 ? 7.859 0.392 -20.643 1.00 80.19 106 LEU A O 1
ATOM 824 N N . THR A 1 107 ? 6.587 1.092 -22.368 1.00 82.62 107 THR A N 1
ATOM 825 C CA . THR A 1 107 ? 7.476 2.161 -22.862 1.00 82.62 107 THR A CA 1
ATOM 826 C C . THR A 1 107 ? 6.703 3.478 -22.818 1.00 82.62 107 THR A C 1
ATOM 828 O O . THR A 1 107 ? 5.595 3.554 -23.346 1.00 82.62 107 THR A O 1
ATOM 831 N N . PHE A 1 108 ? 7.255 4.488 -22.153 1.00 81.56 108 PHE A N 1
ATOM 832 C CA . PHE A 1 108 ? 6.668 5.819 -22.016 1.00 81.56 108 PHE A CA 1
ATOM 833 C C . PHE A 1 108 ? 7.021 6.705 -23.219 1.00 81.56 108 PHE A C 1
ATOM 835 O O . PHE A 1 108 ? 7.984 6.445 -23.939 1.00 81.56 108 PHE A O 1
ATOM 842 N N . GLU A 1 109 ? 6.250 7.775 -23.433 1.00 81.62 109 GLU A N 1
ATOM 843 C CA . GLU A 1 109 ? 6.434 8.698 -24.569 1.00 81.62 109 GLU A CA 1
ATOM 844 C C . GLU A 1 109 ? 7.802 9.398 -24.572 1.00 81.62 109 GLU A C 1
ATOM 846 O O . GLU A 1 109 ? 8.311 9.762 -25.629 1.00 81.62 109 GLU A O 1
ATOM 851 N N . ASP A 1 110 ? 8.426 9.545 -23.402 1.00 82.12 110 ASP A N 1
ATOM 852 C CA . ASP A 1 110 ? 9.767 10.114 -23.237 1.00 82.12 110 ASP A CA 1
ATOM 853 C C . ASP A 1 110 ? 10.902 9.096 -23.468 1.00 82.12 110 ASP A C 1
ATOM 855 O O . ASP A 1 110 ? 12.071 9.399 -23.225 1.00 82.12 110 ASP A O 1
ATOM 859 N N . GLY A 1 111 ? 10.573 7.887 -23.935 1.00 81.19 111 GLY A N 1
ATOM 860 C CA . GLY A 1 111 ? 11.531 6.826 -24.244 1.00 81.19 111 GLY A CA 1
ATOM 861 C C . GLY A 1 111 ? 12.016 6.032 -23.029 1.00 81.19 111 GLY A C 1
ATOM 862 O O . GLY A 1 111 ? 12.813 5.105 -23.194 1.00 81.19 111 GLY A O 1
ATOM 863 N N . ARG A 1 112 ? 11.541 6.344 -21.815 1.00 86.12 112 ARG A N 1
ATOM 864 C CA . ARG A 1 112 ? 11.777 5.490 -20.643 1.00 86.12 112 ARG A CA 1
ATOM 865 C C . ARG A 1 112 ? 10.961 4.212 -20.743 1.00 86.12 112 ARG A C 1
ATOM 867 O O . ARG A 1 112 ? 9.891 4.180 -21.345 1.00 86.12 112 ARG A O 1
ATOM 874 N N . VAL A 1 113 ? 11.427 3.165 -20.080 1.00 86.62 113 VAL A N 1
ATOM 875 C CA . VAL A 1 113 ? 10.641 1.943 -19.889 1.00 86.62 113 VAL A CA 1
ATOM 876 C C . VAL A 1 113 ? 10.252 1.805 -18.431 1.00 86.62 113 VAL A C 1
ATOM 878 O O . VAL A 1 113 ? 10.968 2.266 -17.541 1.00 86.62 113 VAL A O 1
ATOM 881 N N . GLY A 1 114 ? 9.120 1.167 -18.163 1.00 87.00 114 GLY A N 1
ATOM 882 C CA . GLY A 1 114 ? 8.676 0.998 -16.790 1.00 87.00 114 GLY A CA 1
ATOM 883 C C . GLY A 1 114 ? 7.586 -0.024 -16.564 1.00 87.00 114 GLY A C 1
ATOM 884 O O . GLY A 1 114 ? 7.188 -0.794 -17.440 1.00 87.00 114 GLY A O 1
ATOM 885 N N . LEU A 1 115 ? 7.128 0.015 -15.325 1.00 88.69 115 LEU A N 1
ATOM 886 C CA . LEU A 1 115 ? 6.067 -0.782 -14.756 1.00 88.69 115 LEU A CA 1
ATOM 887 C C . LEU A 1 115 ? 5.116 0.159 -14.019 1.00 88.69 115 LEU A C 1
ATOM 889 O O . LEU A 1 115 ? 5.558 0.964 -13.199 1.00 88.69 115 LEU A O 1
ATOM 893 N N . LEU A 1 116 ? 3.819 0.014 -14.281 1.00 89.25 116 LEU A N 1
ATOM 894 C CA . LEU A 1 116 ? 2.765 0.628 -13.483 1.00 89.25 116 LEU A CA 1
ATOM 895 C C . LEU A 1 116 ? 2.155 -0.426 -12.560 1.00 89.25 116 LEU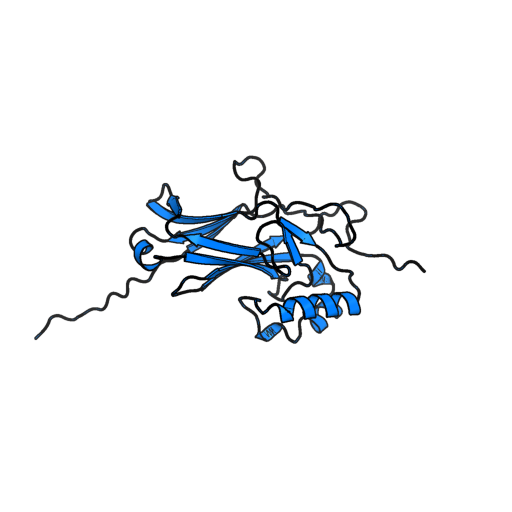 A C 1
ATOM 897 O O . LEU A 1 116 ? 1.826 -1.528 -12.994 1.00 89.25 116 LEU A O 1
ATOM 901 N N . VAL A 1 117 ? 2.006 -0.074 -11.289 1.00 90.31 117 VAL A N 1
ATOM 902 C CA . VAL A 1 117 ? 1.371 -0.902 -10.264 1.00 90.31 117 VAL A CA 1
ATOM 903 C C . VAL A 1 117 ? 0.121 -0.194 -9.799 1.00 90.31 117 VAL A C 1
ATOM 905 O O . VAL A 1 117 ? 0.210 0.831 -9.123 1.00 90.31 117 VAL A O 1
ATOM 908 N N . GLU A 1 118 ? -1.029 -0.762 -10.136 1.00 91.69 118 GLU A N 1
ATOM 909 C CA . GLU A 1 118 ? -2.331 -0.253 -9.720 1.00 91.69 118 GLU A CA 1
ATOM 910 C C . GLU A 1 118 ? -2.849 -1.030 -8.507 1.00 91.69 118 GLU A C 1
ATOM 912 O O . GLU A 1 118 ? -2.936 -2.260 -8.512 1.00 91.69 118 GLU A O 1
ATOM 917 N N . LEU A 1 119 ? -3.249 -0.309 -7.462 1.00 91.75 119 LEU A N 1
ATOM 918 C CA . LEU A 1 119 ? -3.907 -0.882 -6.289 1.00 91.75 119 LEU A CA 1
ATOM 919 C C . LEU A 1 119 ? -5.420 -0.987 -6.520 1.00 91.75 119 LEU A C 1
ATOM 921 O O . LEU A 1 119 ? -6.218 -0.269 -5.910 1.00 91.75 119 LEU A O 1
ATOM 925 N N . SER A 1 120 ? -5.821 -1.883 -7.424 1.00 89.44 120 SER A N 1
ATOM 926 C CA . SER A 1 120 ? -7.232 -2.141 -7.728 1.00 89.44 120 SER A CA 1
ATOM 927 C C . SER A 1 120 ? -7.912 -2.959 -6.624 1.00 89.44 120 SER A C 1
ATOM 929 O O . SER A 1 120 ? -7.377 -3.979 -6.196 1.00 89.44 120 SER A O 1
ATOM 931 N N . ASP A 1 121 ? -9.118 -2.556 -6.211 1.00 90.06 121 ASP A N 1
ATOM 932 C CA . ASP A 1 121 ? -9.923 -3.249 -5.183 1.00 90.06 121 ASP A CA 1
ATOM 933 C C . ASP A 1 121 ? -9.224 -3.384 -3.815 1.00 90.06 121 ASP A C 1
ATOM 935 O O . ASP A 1 121 ? -9.365 -4.383 -3.111 1.00 90.06 121 ASP A O 1
ATOM 939 N N . ILE A 1 122 ? -8.458 -2.365 -3.419 1.00 92.38 122 ILE A N 1
ATOM 940 C CA . ILE A 1 122 ? -7.827 -2.311 -2.097 1.00 92.38 122 ILE A CA 1
ATOM 941 C C . ILE A 1 122 ? -8.687 -1.499 -1.137 1.00 92.38 122 ILE A C 1
ATOM 943 O O . ILE A 1 122 ? -9.159 -0.415 -1.466 1.00 92.38 122 ILE A O 1
ATOM 947 N N . ALA A 1 123 ? -8.859 -1.999 0.078 1.00 92.50 123 ALA A N 1
ATOM 948 C CA . ALA A 1 123 ? -9.412 -1.274 1.210 1.00 92.50 123 ALA A CA 1
ATOM 949 C C . ALA A 1 123 ? -8.451 -1.350 2.402 1.00 92.50 123 ALA A C 1
ATOM 951 O O . ALA A 1 123 ? -7.642 -2.269 2.506 1.00 92.50 123 ALA A O 1
ATOM 952 N N . ILE A 1 124 ? -8.547 -0.394 3.324 1.00 91.69 124 ILE A N 1
ATOM 953 C CA . ILE A 1 124 ? -7.742 -0.356 4.547 1.00 91.69 124 ILE A CA 1
ATOM 954 C C . ILE A 1 124 ? -8.669 -0.468 5.747 1.00 91.69 124 ILE A C 1
ATOM 956 O O . ILE A 1 124 ? -9.598 0.332 5.923 1.00 91.69 124 ILE A O 1
ATOM 960 N N . PHE A 1 125 ? -8.390 -1.455 6.591 1.00 91.62 125 PHE A N 1
ATOM 961 C CA . PHE A 1 125 ? -9.137 -1.691 7.811 1.00 91.62 125 PHE A CA 1
ATOM 962 C C . PHE A 1 125 ? -8.452 -1.076 9.030 1.00 91.62 125 PHE A C 1
ATOM 964 O O . PHE A 1 125 ? -7.272 -1.329 9.278 1.00 91.62 125 PHE A O 1
ATOM 971 N N . CYS A 1 126 ? -9.206 -0.279 9.799 1.00 90.00 126 CYS A N 1
ATOM 972 C CA . CYS A 1 126 ? -8.761 0.218 11.096 1.00 90.00 126 CYS A CA 1
ATOM 973 C C . CYS A 1 126 ? -9.006 -0.808 12.203 1.00 90.00 126 CYS A C 1
ATOM 975 O O . CYS A 1 126 ? -9.912 -1.645 12.147 1.00 90.00 126 CYS A O 1
ATOM 977 N N . VAL A 1 127 ? -8.181 -0.718 13.242 1.00 88.50 127 VAL A N 1
ATOM 978 C CA . VAL A 1 127 ? -8.328 -1.503 14.468 1.00 88.50 127 VAL A CA 1
ATOM 979 C C . VAL A 1 127 ? -8.796 -0.610 15.607 1.00 88.50 127 VAL A C 1
ATOM 981 O O . VAL A 1 127 ? -8.661 0.614 15.566 1.00 88.50 127 VAL A O 1
ATOM 984 N N . LYS A 1 128 ? -9.369 -1.221 16.647 1.00 85.50 128 LYS A N 1
ATOM 985 C CA . LYS A 1 128 ? -9.805 -0.477 17.831 1.00 85.50 128 LYS A CA 1
ATOM 986 C C . LYS A 1 128 ? -8.600 0.185 18.496 1.00 85.50 128 LYS A C 1
ATOM 988 O O . LYS A 1 128 ? -7.579 -0.458 18.711 1.00 85.50 128 LYS A O 1
ATOM 993 N N . ARG A 1 129 ? -8.762 1.441 18.908 1.00 84.69 129 ARG A N 1
ATOM 994 C CA . ARG A 1 129 ? -7.721 2.265 19.549 1.00 84.69 129 ARG A CA 1
ATOM 995 C C . ARG A 1 129 ? -7.448 1.911 21.021 1.00 84.69 129 ARG A C 1
ATOM 997 O O . ARG A 1 129 ? -7.097 2.774 21.814 1.00 84.69 129 ARG A O 1
ATOM 1004 N N . ASN A 1 130 ? -7.662 0.657 21.415 1.00 84.81 130 ASN A N 1
ATOM 1005 C CA . ASN A 1 130 ? -7.349 0.194 22.766 1.00 84.81 130 ASN A CA 1
ATOM 1006 C C . ASN A 1 130 ? -6.046 -0.610 22.764 1.00 84.81 130 ASN A C 1
ATOM 1008 O O . ASN A 1 130 ? -5.675 -1.195 21.749 1.00 84.81 130 ASN A O 1
ATOM 1012 N N . HIS A 1 131 ? -5.383 -0.639 23.919 1.00 81.38 131 HIS A N 1
ATOM 1013 C CA . HIS A 1 131 ? -4.055 -1.223 24.075 1.00 81.38 131 HIS A CA 1
ATOM 1014 C C . HIS A 1 131 ? -3.979 -2.669 23.569 1.00 81.38 131 HIS A C 1
ATOM 1016 O O . HIS A 1 131 ? -3.080 -3.002 22.809 1.00 81.38 131 HIS A O 1
ATOM 1022 N N . GLU A 1 132 ? -4.945 -3.514 23.931 1.00 84.94 132 GLU A N 1
ATOM 1023 C CA . GLU A 1 132 ? -4.912 -4.933 23.571 1.00 84.94 132 GLU A CA 1
ATOM 1024 C C . GLU A 1 132 ? -5.123 -5.166 22.070 1.00 84.94 132 GLU A C 1
ATOM 1026 O O . GLU A 1 132 ? -4.392 -5.934 21.447 1.00 84.94 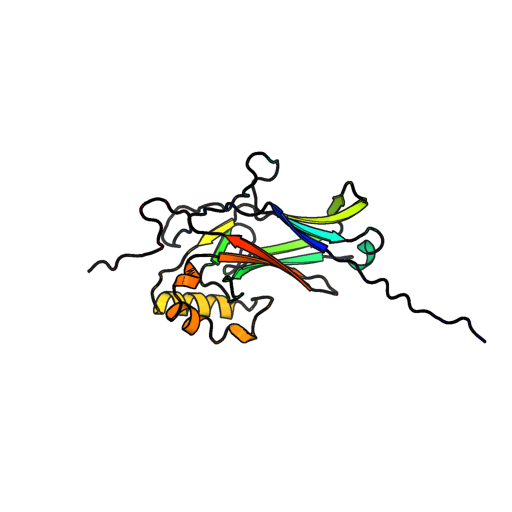132 GLU A O 1
ATOM 1031 N N . ALA A 1 133 ? -6.071 -4.452 21.459 1.00 85.38 133 ALA A N 1
ATOM 1032 C CA . ALA A 1 133 ? -6.316 -4.549 20.024 1.00 85.38 133 ALA A CA 1
ATOM 1033 C C . ALA A 1 133 ? -5.123 -4.045 19.197 1.00 85.38 133 ALA A C 1
ATOM 1035 O O . ALA A 1 133 ? -4.776 -4.669 18.195 1.00 85.38 133 ALA A O 1
ATOM 1036 N N . LEU A 1 134 ? -4.480 -2.951 19.620 1.00 85.00 134 LEU A N 1
ATOM 1037 C CA . LEU A 1 134 ? -3.270 -2.436 18.972 1.00 85.00 134 LEU A CA 1
ATOM 1038 C C . LEU A 1 134 ? -2.100 -3.414 19.121 1.00 85.00 134 LEU A C 1
ATOM 1040 O O . LEU A 1 134 ? -1.439 -3.713 18.128 1.00 85.00 134 LEU A O 1
ATOM 1044 N N . ARG A 1 135 ? -1.908 -3.980 20.320 1.00 83.56 135 ARG A N 1
ATOM 1045 C CA . ARG A 1 135 ? -0.872 -4.984 20.602 1.00 83.56 135 ARG A CA 1
ATOM 1046 C C . ARG A 1 135 ? -1.002 -6.187 19.688 1.00 83.56 135 ARG A C 1
ATOM 1048 O O . ARG A 1 135 ? -0.032 -6.583 19.046 1.00 83.56 135 ARG A O 1
ATOM 1055 N N . GLN A 1 136 ? -2.209 -6.743 19.607 1.00 85.94 136 GLN A N 1
ATOM 1056 C CA . GLN A 1 136 ? -2.477 -7.906 18.773 1.00 85.94 136 GLN A CA 1
ATOM 1057 C C . GLN A 1 136 ? -2.323 -7.579 17.287 1.00 85.94 136 GLN A C 1
ATOM 1059 O O . GLN A 1 136 ? -1.732 -8.365 16.552 1.00 85.94 136 GLN A O 1
ATOM 1064 N N . ALA A 1 137 ? -2.816 -6.420 16.838 1.00 86.19 137 ALA A N 1
ATOM 1065 C CA . ALA A 1 137 ? -2.679 -5.998 15.449 1.00 86.19 137 ALA A CA 1
ATOM 1066 C C . ALA A 1 137 ? -1.206 -5.872 15.050 1.00 86.19 137 ALA A C 1
ATOM 1068 O O . ALA A 1 137 ? -0.800 -6.440 14.043 1.00 86.19 137 ALA A O 1
ATOM 1069 N N . ILE A 1 138 ? -0.390 -5.203 15.866 1.00 83.94 138 ILE A N 1
ATOM 1070 C CA . ILE A 1 138 ? 1.045 -5.059 15.607 1.00 83.94 138 ILE A CA 1
ATOM 1071 C C . ILE A 1 138 ? 1.722 -6.426 15.634 1.00 83.94 138 ILE A C 1
ATOM 1073 O O . ILE A 1 138 ? 2.416 -6.756 14.682 1.00 83.94 138 ILE A O 1
ATOM 1077 N N . ALA A 1 139 ? 1.463 -7.263 16.643 1.00 81.69 139 ALA A N 1
ATOM 1078 C CA . ALA A 1 139 ? 2.032 -8.609 16.717 1.00 81.69 139 ALA A CA 1
ATOM 1079 C C . ALA A 1 139 ? 1.710 -9.453 15.471 1.00 81.69 139 ALA A C 1
ATOM 1081 O O . ALA A 1 139 ? 2.612 -10.067 14.902 1.00 81.69 139 ALA A O 1
ATOM 1082 N N . ASN A 1 140 ? 0.459 -9.428 15.000 1.00 83.88 140 ASN A N 1
ATOM 1083 C CA . ASN A 1 140 ? 0.057 -10.113 13.770 1.00 83.88 140 ASN A CA 1
ATOM 1084 C C . ASN A 1 140 ? 0.841 -9.584 12.567 1.00 83.88 140 ASN A C 1
ATOM 1086 O O . ASN A 1 140 ? 1.331 -10.358 11.753 1.00 83.88 140 ASN A O 1
ATOM 1090 N N . ARG A 1 141 ? 0.995 -8.262 12.467 1.00 82.00 141 ARG A N 1
ATOM 1091 C CA . ARG A 1 141 ? 1.742 -7.638 11.376 1.00 82.00 141 ARG A CA 1
ATOM 1092 C C . ARG A 1 141 ? 3.236 -8.007 11.435 1.00 82.00 141 ARG A C 1
ATOM 1094 O O . ARG A 1 141 ? 3.822 -8.290 10.395 1.00 82.00 141 ARG A O 1
ATOM 1101 N N . LEU A 1 142 ? 3.831 -8.115 12.626 1.00 77.00 142 LEU A N 1
ATOM 1102 C CA . LEU A 1 142 ? 5.226 -8.545 12.815 1.00 77.00 142 LEU A CA 1
ATOM 1103 C C . LEU A 1 142 ? 5.478 -10.005 12.427 1.00 77.00 142 LEU A C 1
ATOM 1105 O O . LEU A 1 142 ? 6.506 -10.303 11.823 1.00 77.00 142 LEU A O 1
ATOM 1109 N N . GLN A 1 143 ? 4.546 -10.909 12.737 1.00 74.88 143 GLN A N 1
ATOM 1110 C CA . GLN A 1 143 ? 4.668 -12.330 12.381 1.00 74.88 143 GLN A CA 1
ATOM 1111 C C . GLN A 1 143 ? 4.714 -12.560 10.867 1.00 74.88 143 GLN A C 1
ATOM 1113 O O . GLN A 1 143 ? 5.230 -13.573 10.410 1.00 74.88 143 GLN A O 1
ATOM 1118 N N . THR A 1 144 ? 4.199 -11.610 10.086 1.00 67.25 144 THR A N 1
ATOM 1119 C CA . THR A 1 144 ? 4.073 -11.739 8.627 1.00 67.25 144 THR A CA 1
ATOM 1120 C C . THR A 1 144 ? 5.347 -11.346 7.875 1.00 67.25 144 THR A C 1
ATOM 1122 O O . THR A 1 144 ? 5.389 -11.422 6.650 1.00 67.25 144 THR A O 1
ATOM 1125 N N . GLY A 1 145 ? 6.401 -10.979 8.615 1.00 55.34 145 GLY A N 1
ATOM 1126 C CA . GLY A 1 145 ? 7.791 -11.008 8.158 1.00 55.34 145 GLY A CA 1
ATOM 1127 C C . GLY A 1 145 ? 8.226 -9.893 7.212 1.00 55.34 145 GLY A C 1
ATOM 1128 O O . GLY A 1 145 ? 9.416 -9.770 6.957 1.00 55.34 145 GLY A O 1
ATOM 1129 N N . GLU A 1 146 ? 7.319 -9.053 6.717 1.00 57.59 146 GLU A N 1
ATOM 1130 C CA . GLU A 1 146 ? 7.663 -8.070 5.688 1.00 57.59 146 GLU A CA 1
ATOM 1131 C C . GLU A 1 146 ? 7.182 -6.668 6.043 1.00 57.59 146 GLU A C 1
ATOM 1133 O O . GLU A 1 146 ? 6.162 -6.177 5.569 1.00 57.59 146 GLU A O 1
ATOM 1138 N N . VAL A 1 147 ? 7.979 -5.986 6.864 1.00 56.66 147 VAL A N 1
ATOM 1139 C CA . VAL A 1 147 ? 8.053 -4.525 6.807 1.00 56.66 147 VAL A CA 1
ATOM 1140 C C . VAL A 1 147 ? 9.343 -4.206 6.073 1.00 56.66 147 VAL A C 1
ATOM 1142 O O . VAL A 1 147 ? 10.411 -4.314 6.676 1.00 56.66 147 VAL A O 1
ATOM 1145 N N . PRO A 1 148 ? 9.280 -3.843 4.789 1.00 50.03 148 PRO A N 1
ATOM 1146 C CA . PRO A 1 148 ? 10.459 -3.807 3.931 1.00 50.03 148 PRO A CA 1
ATOM 1147 C C . PRO A 1 148 ? 11.558 -2.802 4.336 1.00 50.03 148 PRO A C 1
ATOM 1149 O O . PRO A 1 148 ? 12.608 -2.798 3.707 1.00 50.03 148 PRO A O 1
ATOM 1152 N N . PHE A 1 149 ? 11.381 -1.997 5.396 1.00 52.12 149 PHE A N 1
ATOM 1153 C CA . PHE A 1 149 ? 12.378 -0.999 5.811 1.00 52.12 149 PHE A CA 1
ATOM 1154 C C . PHE A 1 149 ? 12.777 -0.975 7.294 1.00 52.12 149 PHE A C 1
ATOM 1156 O O . PHE A 1 149 ? 13.721 -0.266 7.629 1.00 52.12 149 PHE A O 1
ATOM 1163 N N . LEU A 1 150 ? 12.096 -1.663 8.223 1.00 52.28 150 LEU A N 1
ATOM 1164 C CA . LEU A 1 150 ? 12.130 -1.199 9.628 1.00 52.28 150 LEU A CA 1
ATOM 1165 C C . LEU A 1 150 ? 12.113 -2.292 10.701 1.00 52.28 150 LEU A C 1
ATOM 1167 O O . LEU A 1 150 ? 11.525 -2.101 11.766 1.00 52.28 150 LEU A O 1
ATOM 1171 N N . HIS A 1 151 ? 12.841 -3.397 10.505 1.00 49.31 151 HIS A N 1
ATOM 1172 C CA . HIS A 1 151 ? 13.093 -4.352 11.599 1.00 49.31 151 HIS A CA 1
ATOM 1173 C C . HIS A 1 151 ? 13.649 -3.678 12.875 1.00 49.31 151 HIS A C 1
ATOM 1175 O O . HIS A 1 151 ? 13.398 -4.146 13.985 1.00 49.31 151 HIS A O 1
ATOM 1181 N N . GLN A 1 152 ? 14.337 -2.538 12.748 1.00 49.00 152 GLN A N 1
ATOM 1182 C CA . GLN A 1 152 ? 14.884 -1.799 13.892 1.00 49.00 152 GLN A CA 1
ATOM 1183 C C . GLN A 1 152 ? 13.820 -1.078 14.738 1.00 49.00 152 GLN A C 1
ATOM 1185 O O . GLN A 1 152 ? 14.043 -0.862 15.925 1.00 49.00 152 GLN A O 1
ATOM 1190 N N . PHE A 1 153 ? 12.642 -0.774 14.183 1.00 50.25 153 PHE A N 1
ATOM 1191 C CA . PHE A 1 153 ? 11.579 -0.050 14.896 1.00 50.25 153 PHE A CA 1
ATOM 1192 C C . PHE A 1 153 ? 10.358 -0.918 15.226 1.00 50.25 153 PHE A C 1
ATOM 1194 O O . PHE A 1 153 ? 9.427 -0.488 15.909 1.00 50.25 153 PHE A O 1
ATOM 1201 N N . THR A 1 154 ? 10.360 -2.175 14.778 1.00 55.84 154 THR A N 1
ATOM 1202 C CA . THR A 1 154 ? 9.260 -3.113 15.024 1.00 55.84 154 THR A CA 1
ATOM 1203 C C . THR A 1 154 ? 9.081 -3.507 16.492 1.00 55.84 154 THR A C 1
ATOM 1205 O O . THR A 1 154 ? 7.950 -3.727 16.917 1.00 55.84 154 THR A O 1
ATOM 1208 N N . GLN A 1 155 ? 10.158 -3.555 17.286 1.00 55.59 155 GLN A N 1
ATOM 1209 C CA . GLN A 1 155 ? 10.080 -3.993 18.689 1.00 55.59 155 GLN A CA 1
ATOM 1210 C C . GLN A 1 155 ? 9.433 -2.952 19.617 1.00 55.59 155 GLN A C 1
ATOM 1212 O O . GLN A 1 155 ? 8.940 -3.315 20.679 1.00 55.59 155 GLN A O 1
ATOM 1217 N N . THR A 1 156 ? 9.371 -1.681 19.207 1.00 65.38 156 THR A N 1
ATOM 1218 C CA . THR A 1 156 ? 8.823 -0.576 20.014 1.00 65.38 156 THR A CA 1
ATOM 1219 C C . THR A 1 156 ? 7.530 0.015 19.457 1.00 65.38 156 THR A C 1
ATOM 1221 O O . THR A 1 156 ? 6.902 0.827 20.132 1.00 65.38 156 THR A O 1
ATOM 1224 N N . ALA A 1 157 ? 7.083 -0.402 18.265 1.00 66.00 157 ALA A N 1
ATOM 1225 C CA . ALA A 1 157 ? 5.903 0.160 17.606 1.00 66.00 157 ALA A CA 1
ATOM 1226 C C . ALA A 1 157 ? 4.657 0.146 18.511 1.00 66.00 157 ALA A C 1
ATOM 1228 O O . ALA A 1 157 ? 3.952 1.148 18.607 1.00 66.00 157 ALA A O 1
ATOM 1229 N N . HIS A 1 158 ? 4.417 -0.950 19.238 1.00 69.44 158 HIS A N 1
ATOM 1230 C CA . HIS A 1 158 ? 3.295 -1.050 20.180 1.00 69.44 158 HIS A CA 1
ATOM 1231 C C . HIS A 1 158 ? 3.347 0.013 21.282 1.00 69.44 158 HIS A C 1
ATOM 1233 O O . HIS A 1 158 ? 2.381 0.752 21.495 1.00 69.44 158 HIS A O 1
ATOM 1239 N N . ASP A 1 159 ? 4.493 0.144 21.939 1.00 73.00 159 ASP A N 1
ATOM 1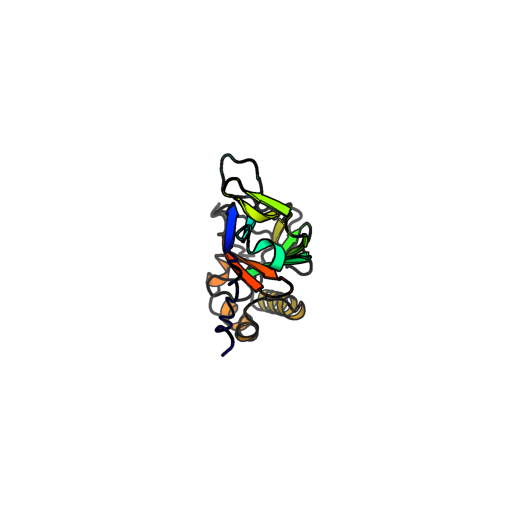240 C CA . ASP A 1 159 ? 4.682 1.125 23.005 1.00 73.00 159 ASP A CA 1
ATOM 1241 C C . ASP A 1 159 ? 4.612 2.567 22.489 1.00 73.00 159 ASP A C 1
ATOM 1243 O O . ASP A 1 159 ? 4.277 3.484 23.242 1.00 73.00 159 ASP A O 1
ATOM 1247 N N . VAL A 1 160 ? 4.933 2.780 21.212 1.00 77.06 160 VAL A N 1
ATOM 1248 C CA . VAL A 1 160 ? 4.836 4.084 20.558 1.00 77.06 160 VAL A CA 1
ATOM 1249 C C . VAL A 1 160 ? 3.381 4.425 20.248 1.00 77.06 160 VAL A C 1
ATOM 1251 O O . VAL A 1 160 ? 2.934 5.494 20.649 1.00 77.06 160 VAL A O 1
ATOM 1254 N N . TYR A 1 161 ? 2.596 3.534 19.633 1.00 75.31 161 TYR A N 1
ATOM 1255 C CA . TYR A 1 161 ? 1.183 3.822 19.325 1.00 75.31 161 TYR A CA 1
ATOM 1256 C C . TYR A 1 161 ? 0.303 3.955 20.569 1.00 75.31 161 TYR A C 1
ATOM 1258 O O . TYR A 1 161 ? -0.694 4.676 20.552 1.00 75.31 161 TYR A O 1
ATOM 1266 N N . THR A 1 162 ? 0.658 3.273 21.656 1.00 71.88 162 THR A N 1
ATOM 1267 C CA . THR A 1 162 ? -0.067 3.386 22.929 1.00 71.88 162 THR A CA 1
ATOM 1268 C C . THR A 1 162 ? 0.222 4.697 23.654 1.00 71.88 162 THR A C 1
ATOM 1270 O O . THR A 1 162 ? -0.667 5.218 24.326 1.00 71.88 162 THR A O 1
ATOM 1273 N N . ARG A 1 163 ? 1.422 5.268 23.478 1.00 76.50 163 ARG A N 1
ATOM 1274 C CA . ARG A 1 163 ? 1.802 6.589 24.008 1.00 76.50 163 ARG A CA 1
ATOM 1275 C C . ARG A 1 163 ? 1.422 7.748 23.082 1.00 76.50 163 ARG A C 1
ATOM 1277 O O . ARG A 1 163 ? 1.074 8.823 23.559 1.00 76.50 163 ARG A O 1
ATOM 1284 N N . HIS A 1 164 ? 1.442 7.520 21.772 1.00 77.88 164 HIS A N 1
ATOM 1285 C CA . HIS A 1 164 ? 1.233 8.519 20.724 1.00 77.88 164 HIS A CA 1
ATOM 1286 C C . HIS A 1 164 ? 0.092 8.096 19.799 1.00 77.88 164 HIS A C 1
ATOM 1288 O O . HIS A 1 164 ? 0.281 7.769 18.628 1.00 77.88 164 HIS A O 1
ATOM 1294 N N . ILE A 1 165 ? -1.130 8.125 20.335 1.00 75.31 165 ILE A N 1
ATOM 1295 C CA . ILE A 1 165 ? -2.339 7.716 19.607 1.00 75.31 165 ILE A CA 1
ATOM 1296 C C . ILE A 1 165 ? -2.617 8.579 18.363 1.00 75.31 165 ILE A C 1
ATOM 1298 O O . ILE A 1 165 ? -3.326 8.138 17.461 1.00 75.31 165 ILE A O 1
ATOM 1302 N N . SER A 1 166 ? -2.035 9.783 18.298 1.00 77.50 166 SER A N 1
ATOM 1303 C CA . SER A 1 166 ? -2.076 10.681 17.138 1.00 77.50 166 SER A CA 1
ATOM 1304 C C . SER A 1 166 ? -1.439 10.066 15.889 1.00 77.50 166 SER A C 1
ATOM 1306 O O . SER A 1 166 ? -1.850 10.383 14.780 1.00 77.50 166 SER A O 1
ATOM 1308 N N . LEU A 1 167 ? -0.513 9.112 16.034 1.00 78.50 167 LEU A N 1
ATOM 1309 C CA . LEU A 1 167 ? 0.060 8.389 14.893 1.00 78.50 167 LEU A CA 1
ATOM 1310 C C . LEU A 1 167 ? -0.976 7.526 14.150 1.00 78.50 167 LEU A C 1
ATOM 1312 O O . LEU A 1 167 ? -0.715 7.105 13.032 1.00 78.50 167 LEU A O 1
ATOM 1316 N N . LEU A 1 168 ? -2.157 7.290 14.742 1.00 83.25 168 LEU A N 1
ATOM 1317 C CA . LEU A 1 168 ? -3.292 6.605 14.108 1.00 83.25 168 LEU A CA 1
ATOM 1318 C C . LEU A 1 168 ? -4.212 7.551 13.312 1.00 83.25 168 LEU A C 1
ATOM 1320 O O . LEU A 1 168 ? -5.265 7.118 12.823 1.00 83.25 168 LEU A O 1
ATOM 1324 N N . GLU A 1 169 ? -3.884 8.845 13.256 1.00 81.62 169 GLU A N 1
ATOM 1325 C CA . GLU A 1 169 ? -4.638 9.874 12.526 1.00 81.62 169 GLU A CA 1
ATOM 1326 C C . GLU A 1 169 ? -4.230 9.981 11.058 1.00 81.62 169 GLU A C 1
ATOM 1328 O O . GLU A 1 169 ? -4.880 10.688 10.299 1.00 81.62 169 GLU A O 1
ATOM 1333 N N . SER A 1 170 ? -3.193 9.270 10.630 1.00 83.81 170 SER A N 1
ATOM 1334 C CA . SER A 1 170 ? -2.786 9.205 9.230 1.00 83.81 170 SER A CA 1
ATOM 1335 C C . SER A 1 170 ? -2.135 7.867 8.938 1.00 83.81 170 SER A C 1
ATOM 1337 O O . SER A 1 170 ? -1.459 7.306 9.794 1.00 83.81 170 SER A O 1
ATOM 1339 N N . VAL A 1 171 ? -2.313 7.383 7.716 1.00 89.19 171 VAL A N 1
ATOM 1340 C CA . VAL A 1 171 ? -1.672 6.163 7.231 1.00 89.19 171 VAL A CA 1
ATOM 1341 C C . VAL A 1 171 ? -0.829 6.537 6.032 1.00 89.19 171 VAL A C 1
ATOM 1343 O O . VAL A 1 171 ? -1.263 7.312 5.189 1.00 89.19 171 VAL A O 1
ATOM 1346 N N . HIS A 1 172 ? 0.361 5.979 5.933 1.00 89.56 172 HIS A N 1
ATOM 1347 C CA . HIS A 1 172 ? 1.185 6.065 4.745 1.00 89.56 172 HIS A CA 1
ATOM 1348 C C . HIS A 1 172 ? 1.199 4.704 4.046 1.00 89.56 172 HIS A C 1
ATOM 1350 O O . HIS A 1 172 ? 1.226 3.666 4.706 1.00 89.56 172 HIS A O 1
ATOM 1356 N N . LEU A 1 173 ? 1.141 4.688 2.718 1.00 90.62 173 LEU A N 1
ATOM 1357 C CA . LEU A 1 173 ? 1.366 3.495 1.909 1.00 90.62 173 LEU A CA 1
ATOM 1358 C C . LEU A 1 173 ? 2.817 3.500 1.457 1.00 90.62 173 LEU A C 1
ATOM 1360 O O . LEU A 1 173 ? 3.186 4.305 0.605 1.00 90.62 173 LEU A O 1
ATOM 1364 N N . ALA A 1 174 ? 3.617 2.614 2.034 1.00 88.81 174 ALA A N 1
ATOM 1365 C CA . ALA A 1 174 ? 4.991 2.378 1.629 1.00 88.81 174 ALA A CA 1
ATOM 1366 C C . ALA A 1 174 ? 5.005 1.330 0.523 1.00 88.81 174 ALA A C 1
ATOM 1368 O O . ALA A 1 174 ? 4.639 0.176 0.754 1.00 88.81 174 ALA A O 1
ATOM 1369 N N . PHE A 1 175 ? 5.408 1.741 -0.670 1.00 89.69 175 PHE A N 1
ATOM 1370 C CA . PHE A 1 175 ? 5.585 0.872 -1.820 1.00 89.69 175 PHE A CA 1
ATOM 1371 C C . PHE A 1 175 ? 7.049 0.506 -1.950 1.00 89.69 175 PHE A C 1
ATOM 1373 O O . PHE A 1 175 ? 7.922 1.369 -1.840 1.00 89.69 175 PHE A O 1
ATOM 1380 N N . VAL A 1 176 ? 7.306 -0.765 -2.231 1.00 87.56 176 VAL A N 1
ATOM 1381 C CA . VAL A 1 176 ? 8.656 -1.298 -2.333 1.00 87.56 176 VAL A CA 1
ATOM 1382 C C . VAL A 1 176 ? 8.746 -2.207 -3.533 1.00 87.56 176 VAL A C 1
ATOM 1384 O O . VAL A 1 176 ? 8.080 -3.238 -3.602 1.00 87.56 176 VAL A O 1
ATOM 1387 N N . PHE A 1 177 ? 9.585 -1.808 -4.477 1.00 85.94 177 PHE A N 1
ATOM 1388 C CA . PHE A 1 177 ? 9.952 -2.614 -5.624 1.00 85.94 177 PHE A CA 1
ATOM 1389 C C . PHE A 1 177 ? 11.196 -3.417 -5.278 1.00 85.94 177 PHE A C 1
ATOM 1391 O O . PHE A 1 177 ? 12.232 -2.8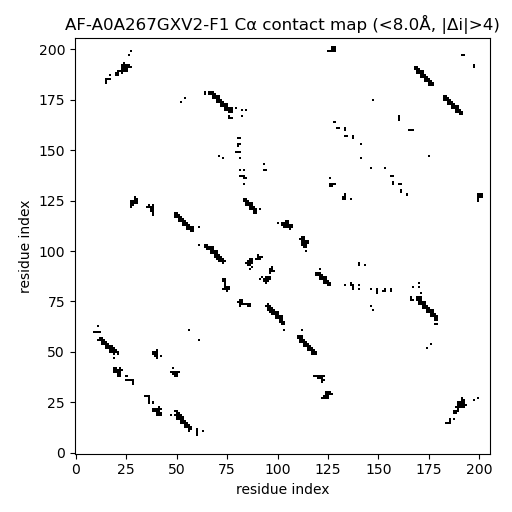46 -4.945 1.00 85.94 177 PHE A O 1
ATOM 1398 N N . HIS A 1 178 ? 11.090 -4.733 -5.384 1.00 84.75 178 HIS A N 1
ATOM 1399 C CA . HIS A 1 178 ? 12.183 -5.679 -5.249 1.00 84.75 178 HIS A CA 1
ATOM 1400 C C . HIS A 1 178 ? 12.522 -6.236 -6.628 1.00 84.75 178 HIS A C 1
ATOM 1402 O O . HIS A 1 178 ? 11.705 -6.905 -7.270 1.00 84.75 178 HIS A O 1
ATOM 1408 N N . THR A 1 179 ? 13.740 -5.966 -7.075 1.00 78.12 179 THR A N 1
ATOM 1409 C CA . THR A 1 179 ? 14.338 -6.594 -8.253 1.00 78.12 179 THR A CA 1
ATOM 1410 C C . THR A 1 179 ? 15.392 -7.602 -7.800 1.00 78.12 179 THR A C 1
ATOM 1412 O O . THR A 1 179 ? 15.750 -7.669 -6.623 1.00 78.12 179 THR A O 1
ATOM 1415 N N . SER A 1 180 ? 15.904 -8.408 -8.728 1.00 71.25 180 SER A N 1
ATOM 1416 C CA . SER A 1 180 ? 16.971 -9.377 -8.444 1.00 71.25 180 SER A CA 1
ATOM 1417 C C . SER A 1 180 ? 18.270 -8.729 -7.949 1.00 71.25 180 SER A C 1
ATOM 1419 O O . SER A 1 180 ? 19.085 -9.410 -7.332 1.00 71.25 180 SER A O 1
ATOM 1421 N N . GLN A 1 181 ? 18.469 -7.434 -8.211 1.00 66.38 181 GLN A N 1
ATOM 1422 C CA . GLN A 1 181 ? 19.716 -6.725 -7.920 1.00 66.38 181 GLN A CA 1
ATOM 1423 C C . GLN A 1 181 ? 19.548 -5.591 -6.899 1.00 66.38 181 GLN A C 1
ATOM 1425 O O . GLN A 1 181 ? 20.517 -5.239 -6.230 1.00 66.38 181 GLN A O 1
ATOM 1430 N N . LEU A 1 182 ? 18.351 -5.005 -6.769 1.00 70.19 182 LEU A N 1
ATOM 1431 C CA . LEU A 1 182 ? 18.112 -3.782 -5.995 1.00 70.19 182 LEU A CA 1
ATOM 1432 C C . LEU A 1 182 ? 16.705 -3.758 -5.377 1.00 70.19 182 LEU A C 1
ATOM 1434 O O . LEU A 1 182 ? 15.775 -4.395 -5.868 1.00 70.19 182 LEU A O 1
ATOM 1438 N N . ALA A 1 183 ? 16.538 -2.964 -4.318 1.00 68.38 183 ALA A N 1
ATOM 1439 C CA . ALA A 1 183 ? 15.231 -2.599 -3.781 1.00 68.38 183 ALA A CA 1
ATOM 1440 C C . ALA A 1 183 ? 15.067 -1.072 -3.776 1.00 68.38 183 ALA A C 1
ATOM 1442 O O . ALA A 1 183 ? 16.009 -0.343 -3.464 1.00 68.38 183 ALA A O 1
ATOM 1443 N N . THR A 1 184 ? 13.882 -0.575 -4.124 1.00 73.44 184 THR A N 1
ATOM 1444 C CA . THR A 1 184 ? 13.569 0.864 -4.147 1.00 73.44 184 THR A CA 1
ATOM 1445 C C . THR A 1 184 ? 12.220 1.110 -3.493 1.00 73.44 184 THR A C 1
ATOM 1447 O O . THR A 1 184 ? 11.269 0.383 -3.775 1.00 73.44 184 THR A O 1
ATOM 1450 N N . ALA A 1 185 ? 12.123 2.137 -2.644 1.00 70.50 185 ALA A N 1
ATOM 1451 C CA . ALA A 1 185 ? 10.902 2.440 -1.910 1.00 70.50 185 ALA A CA 1
ATOM 1452 C C . ALA A 1 185 ? 10.542 3.915 -1.852 1.00 70.50 185 ALA A C 1
ATOM 1454 O O . ALA A 1 185 ? 11.389 4.792 -2.008 1.00 70.50 185 ALA A O 1
ATOM 1455 N N . PHE A 1 186 ? 9.255 4.154 -1.645 1.00 75.56 186 PHE A N 1
ATOM 1456 C CA . PHE A 1 186 ? 8.630 5.468 -1.605 1.00 75.56 186 PHE A CA 1
ATOM 1457 C C . PHE A 1 186 ? 7.289 5.359 -0.882 1.00 75.56 186 PHE A C 1
ATOM 1459 O O . PHE A 1 186 ? 6.728 4.271 -0.729 1.00 75.56 186 PHE A O 1
ATOM 1466 N N . GLU A 1 187 ? 6.760 6.501 -0.451 1.00 74.19 187 GLU A N 1
ATOM 1467 C CA . GLU A 1 187 ? 5.585 6.542 0.410 1.00 74.19 187 GLU A CA 1
ATOM 1468 C C . GLU A 1 187 ? 4.527 7.522 -0.083 1.00 74.19 187 GLU A C 1
ATOM 1470 O O . GLU A 1 187 ? 4.822 8.594 -0.616 1.00 74.19 187 GLU A O 1
ATOM 1475 N N . SER A 1 188 ? 3.270 7.145 0.125 1.00 74.19 188 SER A N 1
ATOM 1476 C CA . SER A 1 188 ? 2.092 7.957 -0.157 1.00 74.19 188 SER A CA 1
ATOM 1477 C C . SER A 1 188 ? 1.312 8.233 1.122 1.00 74.19 188 SER A C 1
ATOM 1479 O O . SER A 1 188 ? 1.164 7.328 1.929 1.00 74.19 188 SER A O 1
ATOM 1481 N N . LEU A 1 189 ? 0.754 9.432 1.299 1.00 76.75 189 LEU A N 1
ATOM 1482 C CA . LEU A 1 189 ? 0.003 9.806 2.504 1.00 76.75 189 LEU A CA 1
ATOM 1483 C C . LEU A 1 189 ? -1.521 9.708 2.309 1.00 76.75 189 LEU A C 1
ATOM 1485 O O . LEU A 1 189 ? -2.086 10.301 1.388 1.00 76.75 189 LEU A O 1
ATOM 1489 N N . LEU A 1 190 ? -2.183 9.068 3.273 1.00 74.25 190 LEU A N 1
ATOM 1490 C CA . LEU A 1 190 ? -3.629 8.951 3.447 1.00 74.25 190 LEU A CA 1
ATOM 1491 C C . LEU A 1 190 ? -4.085 9.574 4.771 1.00 74.25 190 LEU A C 1
ATOM 1493 O O . LEU A 1 190 ? -3.529 9.283 5.834 1.00 74.25 190 LEU A O 1
ATOM 1497 N N . LYS A 1 191 ? -5.156 10.375 4.729 1.00 71.62 191 LYS A N 1
ATOM 1498 C CA . LYS A 1 191 ? -5.792 10.936 5.929 1.00 71.62 191 LYS A CA 1
ATOM 1499 C C . LYS A 1 191 ? -7.249 10.454 6.064 1.00 71.62 191 LYS A C 1
ATOM 1501 O O . LYS A 1 191 ? -7.911 10.184 5.060 1.00 71.62 191 LYS A O 1
ATOM 1506 N N . PRO A 1 192 ? -7.763 10.307 7.296 1.00 58.16 192 PRO A N 1
ATOM 1507 C CA . PRO A 1 192 ? -9.152 9.951 7.544 1.00 58.16 192 PRO A CA 1
ATOM 1508 C C . PRO A 1 192 ? -10.100 11.066 7.083 1.00 58.16 192 PRO A C 1
ATOM 1510 O O . PRO A 1 192 ? -9.804 12.245 7.263 1.00 58.16 192 PRO A O 1
ATOM 1513 N N . SER A 1 193 ? -11.257 10.696 6.524 1.00 59.72 193 SER A N 1
ATOM 1514 C CA . SER A 1 193 ? -12.336 11.642 6.190 1.00 59.72 193 SER A CA 1
ATOM 1515 C C . SER A 1 193 ? -12.964 12.241 7.457 1.00 59.72 193 SER A C 1
ATOM 1517 O O . SER A 1 193 ? -13.314 11.491 8.372 1.00 59.72 193 SER A O 1
ATOM 1519 N N . THR A 1 194 ? -13.167 13.558 7.502 1.00 49.50 194 THR A N 1
ATOM 1520 C CA . THR A 1 194 ? -13.593 14.310 8.702 1.00 49.50 194 THR A CA 1
ATOM 1521 C C . THR A 1 194 ? -15.105 14.331 8.969 1.00 49.50 194 THR A C 1
ATOM 1523 O O . THR A 1 194 ? -15.555 15.044 9.864 1.00 49.50 194 THR A O 1
ATOM 1526 N N . ASP A 1 195 ? -15.912 13.537 8.264 1.00 39.09 195 ASP A N 1
ATOM 1527 C CA . ASP A 1 195 ? -17.368 13.673 8.344 1.00 39.09 195 ASP A CA 1
ATOM 1528 C C . ASP A 1 195 ? -17.985 13.061 9.631 1.00 39.09 195 ASP A C 1
ATOM 1530 O O . ASP A 1 195 ? -17.940 11.848 9.863 1.00 39.09 195 ASP A O 1
ATOM 1534 N N . SER A 1 196 ? -18.490 13.963 10.487 1.00 36.31 196 SER A N 1
ATOM 1535 C CA . SER A 1 196 ? -19.435 13.917 11.636 1.00 36.31 196 SER A CA 1
ATOM 1536 C C . SER A 1 196 ? -19.532 12.730 12.624 1.00 36.31 196 SER A C 1
ATOM 1538 O O . SER A 1 196 ? -20.243 12.845 13.619 1.00 36.31 196 SER A O 1
ATOM 1540 N N . THR A 1 197 ? -18.782 11.639 12.468 1.00 41.53 197 THR A N 1
ATOM 1541 C CA . THR A 1 197 ? -18.516 10.614 13.516 1.00 41.53 197 THR A CA 1
ATOM 1542 C C . THR A 1 197 ? -17.120 9.972 13.377 1.00 41.53 197 THR A C 1
ATOM 1544 O O . THR A 1 197 ? -16.770 9.050 14.109 1.00 41.53 197 THR A O 1
ATOM 1547 N N . GLY A 1 198 ? -16.302 10.463 12.436 1.00 38.91 198 GLY A N 1
ATOM 1548 C CA . GLY A 1 198 ? -15.129 9.807 11.842 1.00 38.91 198 GLY A CA 1
ATOM 1549 C C . GLY A 1 198 ? -13.838 9.706 12.663 1.00 38.91 198 GLY A C 1
ATOM 1550 O O . GLY A 1 198 ? -12.755 9.692 12.080 1.00 38.91 198 GLY A O 1
ATOM 1551 N N . ARG A 1 199 ? -13.900 9.567 13.989 1.00 42.31 199 ARG A N 1
ATOM 1552 C CA . ARG A 1 199 ? -12.801 8.891 14.698 1.00 42.31 199 ARG A CA 1
ATOM 1553 C C . ARG A 1 199 ? -13.099 7.391 14.670 1.00 42.31 199 ARG A C 1
ATOM 1555 O O . ARG A 1 199 ? -14.236 6.997 14.900 1.00 42.31 199 ARG A O 1
ATOM 1562 N N . CYS A 1 200 ? -12.094 6.528 14.469 1.00 42.47 200 CYS A N 1
ATOM 1563 C CA . CYS A 1 200 ? -12.191 5.110 14.869 1.00 42.47 200 CYS A CA 1
ATOM 1564 C C . CYS A 1 200 ? -12.244 5.033 16.422 1.00 42.47 200 CYS A C 1
ATOM 1566 O O . CYS A 1 200 ? -11.415 4.393 17.063 1.00 42.47 200 CYS A O 1
ATOM 1568 N N . GLU A 1 201 ? -13.177 5.750 17.052 1.00 36.59 201 GLU A N 1
ATOM 1569 C CA . GLU A 1 201 ? -13.505 5.717 18.470 1.00 36.59 201 GLU A CA 1
ATOM 1570 C C . GLU A 1 201 ? -14.686 4.768 18.624 1.00 36.59 201 GLU A C 1
ATOM 1572 O O . GLU A 1 201 ? -15.850 5.123 18.459 1.00 36.59 201 GLU A O 1
ATOM 1577 N N . LEU A 1 202 ? -14.376 3.511 18.936 1.00 36.94 202 LEU A N 1
ATOM 1578 C CA . LEU A 1 202 ? -15.382 2.646 19.524 1.00 36.94 202 LEU A CA 1
ATOM 1579 C C . LEU A 1 202 ? -15.634 3.187 20.936 1.00 36.94 202 LEU A C 1
ATOM 1581 O O . LEU A 1 202 ? -14.840 2.935 21.847 1.00 36.94 202 LEU A O 1
ATOM 1585 N N . HIS A 1 203 ? -16.704 3.963 21.115 1.00 31.30 203 HIS A N 1
ATOM 1586 C CA . HIS A 1 203 ? -17.202 4.274 22.449 1.00 31.30 203 HIS A CA 1
ATOM 1587 C C . HIS A 1 203 ? -17.406 2.952 23.199 1.00 31.30 203 HIS A C 1
ATOM 1589 O O . HIS A 1 203 ? -18.101 2.053 22.722 1.00 31.30 203 HIS A O 1
ATOM 1595 N N . ARG A 1 204 ? -16.759 2.823 24.365 1.00 29.34 204 ARG A N 1
ATOM 1596 C CA . ARG A 1 204 ? -17.053 1.769 25.342 1.00 29.34 204 ARG A CA 1
ATOM 1597 C C . ARG A 1 204 ? -18.554 1.814 25.632 1.00 29.34 204 ARG A C 1
ATOM 1599 O O . ARG A 1 204 ? -19.020 2.762 26.261 1.00 29.34 204 ARG A O 1
ATOM 1606 N N . SER A 1 205 ? -19.295 0.803 25.191 1.00 28.89 205 SER A N 1
ATOM 1607 C CA . SER A 1 205 ? -20.581 0.486 25.803 1.00 28.89 205 SER A CA 1
ATOM 1608 C C . SER A 1 205 ? -20.301 0.110 27.260 1.00 28.89 205 SER A C 1
ATOM 1610 O O . SER A 1 205 ? -19.406 -0.696 27.519 1.00 28.89 205 SER A O 1
ATOM 1612 N N . ARG A 1 206 ? -20.978 0.813 28.172 1.00 32.47 206 ARG A N 1
ATOM 1613 C CA . ARG A 1 206 ? -20.964 0.561 29.617 1.00 32.47 206 ARG A CA 1
ATOM 1614 C C . ARG A 1 206 ? -21.474 -0.836 29.936 1.00 32.47 206 ARG A C 1
ATOM 1616 O O . ARG A 1 206 ? -22.353 -1.305 29.181 1.00 32.47 206 ARG A O 1
#

Foldseek 3Di:
DDPDPPPPPVPFDKDKDWPFFWAQAFFAAAPPDPDFGFIFGNDPDDDGRFTKMKIKTAPVNQVVQADKKKKKKAKAFPVLHGDLKAKDFPCDDLRMRIDIDGPQPDADPVRITIDMDTPPGMGIHDWALDLVRSVVSLVSVVVVPDPPPPPPCSVCSSVCCNVCVVSVQKIKIWMWIDTPVDIDIDIHIYGHHPPDPRDSHPPDDD

Nearest PDB structures (foldseek):
  3tp4-assembly3_B  TM=4.921E-01  e=4.031E-01  synthetic construct
  6fey-assembly1_B  TM=4.461E-01  e=4.265E-01  Drosophila melanogaster
  2a74-assembly2_D  TM=4.180E-01  e=9.422E-01  Homo sapiens
  2wii-assembly1_A  TM=4.439E-01  e=1.182E+00  Homo sapiens
  6ff3-assembly1_A  TM=4.427E-01  e=1.055E+00  Drosophila melanogaster

Sequence (206 aa):
CPPDNQSMTAQCQLSASIVDQPQQEYRFRFVTEKARSILYSRQPYNRSKYVTACLSTDAASAPYLQGSISVTVSTVSSEGLIHPYFMVGSGCENGIFRGRYEMPSLTFEDGRVGLLVELSDIAIFCVKRNHEALRQAIANRLQTGEVPFLHQFTQTAHDVYTRHISLLESVHLAFVFHTSQLATAFESLLKPSTDSTGRCELHRSR

Radius of gyration: 19.64 Å; Cα contacts (8 Å, |Δi|>4): 416; chains: 1; bounding box: 72×27×54 Å

Organism: NCBI:txid282301

pLDDT: mean 75.07, std 17.18, range [28.89, 92.56]

Secondary structure (DSSP, 8-state):
-------------EEEEEEEPBPSEE--EETT-S------BS-TT-S--S-EEEEEE-TTTGGGG-EEEEEEEEEE-TT-PBPSSEEEETTEETTEEEEEEEE--EE-TTS-EEEEEE-TTEEEEE--SSHHHHHHHHHHHHHT---TT-TTTTTTHHHHHHH-GGGGG-EEEEEEEE-SS-EEEEEEEEEE--STT-S-------